Protein AF-A0A2N0ZNV9-F1 (afdb_monomer_lite)

Structure (mmCIF, N/CA/C/O backbone):
data_AF-A0A2N0ZNV9-F1
#
_entry.id   AF-A0A2N0ZNV9-F1
#
loop_
_atom_site.group_PDB
_atom_site.id
_atom_site.type_symbol
_atom_site.label_atom_id
_atom_site.label_alt_id
_atom_site.label_comp_id
_atom_site.label_asym_id
_atom_site.label_entity_id
_atom_site.label_seq_id
_atom_site.pdbx_PDB_ins_code
_atom_site.Cartn_x
_atom_site.Cartn_y
_atom_site.Cartn_z
_atom_site.occupancy
_atom_site.B_iso_or_equiv
_atom_site.auth_seq_id
_atom_site.auth_comp_id
_atom_site.auth_asym_id
_atom_site.auth_atom_id
_atom_site.pdbx_PDB_model_num
ATOM 1 N N . MET A 1 1 ? 28.617 -4.767 -8.416 1.00 32.66 1 MET A N 1
ATOM 2 C CA . MET A 1 1 ? 28.244 -3.365 -8.140 1.00 32.66 1 MET A CA 1
ATOM 3 C C . MET A 1 1 ? 26.839 -3.412 -7.577 1.00 32.66 1 MET A C 1
ATOM 5 O O . MET A 1 1 ? 25.968 -3.934 -8.253 1.00 32.66 1 MET A O 1
ATOM 9 N N . THR A 1 2 ? 26.655 -3.013 -6.324 1.00 38.44 2 THR A N 1
ATOM 10 C CA . THR A 1 2 ? 25.389 -3.105 -5.584 1.00 38.44 2 THR A CA 1
ATOM 11 C C . THR A 1 2 ? 24.508 -1.903 -5.924 1.00 38.44 2 THR A C 1
ATOM 13 O O . THR A 1 2 ? 24.663 -0.844 -5.327 1.00 38.44 2 THR A O 1
ATOM 16 N N . ASN A 1 3 ? 23.631 -2.055 -6.917 1.00 48.38 3 ASN A N 1
ATOM 17 C CA . ASN A 1 3 ? 22.552 -1.112 -7.214 1.00 48.38 3 ASN A CA 1
ATOM 18 C C . ASN A 1 3 ? 21.235 -1.740 -6.742 1.00 48.38 3 ASN A C 1
ATOM 20 O O . ASN A 1 3 ? 20.531 -2.347 -7.541 1.00 48.38 3 ASN A O 1
ATOM 24 N N . SER A 1 4 ? 20.919 -1.644 -5.453 1.00 50.56 4 SER A N 1
ATOM 25 C CA . SER A 1 4 ? 19.541 -1.814 -4.979 1.00 50.56 4 SER A CA 1
ATOM 26 C C . SER A 1 4 ? 19.425 -1.353 -3.533 1.00 50.56 4 SER A C 1
ATOM 28 O O . SER A 1 4 ? 20.217 -1.780 -2.698 1.00 50.56 4 SER A O 1
ATOM 30 N N . ALA A 1 5 ? 18.425 -0.501 -3.294 1.00 56.47 5 ALA A N 1
ATOM 31 C CA . ALA A 1 5 ? 18.210 0.395 -2.153 1.00 56.47 5 ALA A CA 1
ATOM 32 C C . ALA A 1 5 ? 19.141 1.625 -2.138 1.00 56.47 5 ALA A C 1
ATOM 34 O O . ALA A 1 5 ? 20.303 1.565 -1.741 1.00 56.47 5 ALA A O 1
ATOM 35 N N . HIS A 1 6 ? 18.598 2.748 -2.616 1.00 67.81 6 HIS A N 1
ATOM 36 C CA . HIS A 1 6 ? 19.090 4.080 -2.268 1.00 67.81 6 HIS A CA 1
ATOM 37 C C . HIS A 1 6 ? 18.652 4.412 -0.832 1.00 67.81 6 HIS A C 1
ATOM 39 O O . HIS A 1 6 ? 17.727 3.774 -0.328 1.00 67.81 6 HIS A O 1
ATOM 45 N N . ASP A 1 7 ? 19.314 5.387 -0.200 1.00 73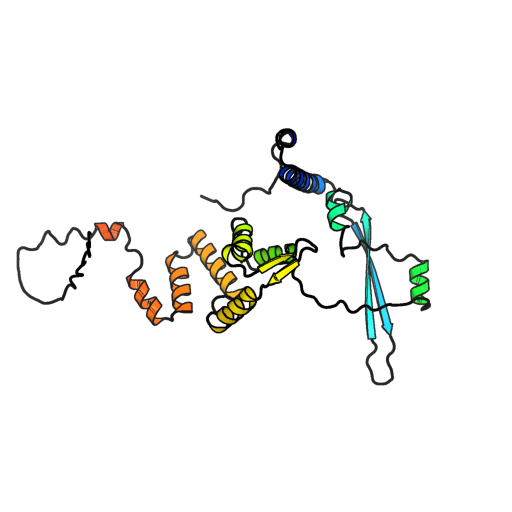.94 7 ASP A N 1
ATOM 46 C CA . ASP A 1 7 ? 18.852 5.987 1.059 1.00 73.94 7 ASP A CA 1
ATOM 47 C C . ASP A 1 7 ? 17.370 6.398 0.958 1.00 73.94 7 ASP A C 1
ATOM 49 O O . ASP A 1 7 ? 16.850 6.620 -0.144 1.00 73.94 7 ASP A O 1
ATOM 53 N N . ASP A 1 8 ? 16.700 6.518 2.105 1.00 81.75 8 ASP A N 1
ATOM 54 C CA . ASP A 1 8 ? 15.301 6.940 2.172 1.00 81.75 8 ASP A CA 1
ATOM 55 C C . ASP A 1 8 ? 15.061 8.254 1.407 1.00 81.75 8 ASP A C 1
ATOM 57 O O . ASP A 1 8 ? 15.913 9.154 1.357 1.00 81.75 8 ASP A O 1
ATOM 61 N N . ILE A 1 9 ? 13.870 8.380 0.808 1.00 85.94 9 ILE A N 1
ATOM 62 C CA . ILE A 1 9 ? 13.484 9.589 0.073 1.00 85.94 9 ILE A CA 1
ATOM 63 C C . ILE A 1 9 ? 13.434 10.759 1.057 1.00 85.94 9 ILE A C 1
ATOM 65 O O . ILE A 1 9 ? 12.574 10.821 1.932 1.00 85.94 9 ILE A O 1
ATOM 69 N N . SER A 1 10 ? 14.358 11.697 0.879 1.00 88.00 10 SER A N 1
ATOM 70 C CA . SER A 1 10 ? 14.636 12.774 1.823 1.00 88.00 10 SER A CA 1
ATOM 71 C C . SER A 1 10 ? 14.926 14.088 1.098 1.00 88.00 10 SER A C 1
ATOM 73 O O . SER A 1 10 ? 15.417 14.111 -0.035 1.00 88.00 10 SER A O 1
ATOM 75 N N . ILE A 1 11 ? 14.624 15.213 1.746 1.00 88.56 11 ILE A N 1
ATOM 76 C CA . ILE A 1 11 ? 15.033 16.535 1.273 1.00 88.56 11 ILE A CA 1
ATOM 77 C C . ILE A 1 11 ? 16.509 16.740 1.601 1.00 88.56 11 ILE A C 1
ATOM 79 O O . ILE A 1 11 ? 16.911 16.724 2.761 1.00 88.56 11 ILE A O 1
ATOM 83 N N . ILE A 1 12 ? 17.304 16.964 0.555 1.00 85.94 12 ILE A N 1
ATOM 84 C CA . ILE A 1 12 ? 18.747 17.235 0.654 1.00 85.94 12 ILE A CA 1
ATOM 85 C C . ILE A 1 12 ? 19.023 18.750 0.695 1.00 85.94 12 ILE A C 1
ATOM 87 O O . ILE A 1 12 ? 20.030 19.185 1.250 1.00 85.94 12 ILE A O 1
ATOM 91 N N . ASP A 1 13 ? 18.129 19.555 0.115 1.00 87.00 13 ASP A N 1
ATOM 92 C CA . ASP A 1 13 ? 18.225 21.015 0.053 1.00 87.00 13 ASP A CA 1
ATOM 93 C C . ASP A 1 13 ? 16.880 21.649 0.431 1.00 87.00 13 ASP A C 1
ATOM 95 O O . ASP A 1 13 ? 15.906 21.589 -0.324 1.00 87.00 13 ASP A O 1
ATOM 99 N N . GLU A 1 14 ? 16.821 22.255 1.616 1.00 81.62 14 GLU A N 1
ATOM 100 C CA . GLU A 1 14 ? 15.617 22.926 2.112 1.00 81.62 14 GLU A CA 1
ATOM 101 C C . GLU A 1 14 ? 15.259 24.187 1.313 1.00 81.62 14 GLU A C 1
ATOM 103 O O . GLU A 1 14 ? 14.076 24.533 1.213 1.00 81.62 14 GLU A O 1
ATOM 108 N N . ASP A 1 15 ? 16.247 24.848 0.702 1.00 87.31 15 ASP A N 1
ATOM 109 C CA . ASP A 1 15 ? 16.045 26.072 -0.076 1.00 87.31 15 ASP A CA 1
ATOM 110 C C . ASP A 1 15 ? 15.457 25.772 -1.468 1.00 87.31 15 ASP A C 1
ATOM 112 O O . ASP A 1 15 ? 14.908 26.662 -2.131 1.00 87.31 15 ASP A O 1
ATOM 116 N N . ALA A 1 16 ? 15.465 24.501 -1.890 1.00 86.50 16 ALA A N 1
ATOM 117 C CA . ALA A 1 16 ? 14.926 24.057 -3.173 1.00 86.50 16 ALA A CA 1
ATOM 118 C C . ALA A 1 16 ? 13.445 24.428 -3.366 1.00 86.50 16 ALA A C 1
ATOM 120 O O . ALA A 1 16 ? 13.019 24.693 -4.493 1.00 86.50 16 ALA A O 1
ATOM 121 N N . LEU A 1 17 ? 12.656 24.542 -2.287 1.00 86.50 17 LEU A N 1
ATOM 122 C CA . LEU A 1 17 ? 11.242 24.931 -2.358 1.00 86.50 17 LEU A CA 1
ATOM 123 C C . LEU A 1 17 ? 11.026 26.305 -3.020 1.00 86.50 17 LEU A C 1
ATOM 125 O O . LEU A 1 17 ? 9.975 26.544 -3.624 1.00 86.50 17 LEU A O 1
ATOM 129 N N . ALA A 1 18 ? 12.002 27.215 -2.938 1.00 85.44 18 ALA A N 1
ATOM 130 C CA . ALA A 1 18 ? 11.939 28.519 -3.602 1.00 85.44 18 ALA A CA 1
ATOM 131 C C . ALA A 1 18 ? 11.987 28.408 -5.138 1.00 85.44 18 ALA A C 1
ATOM 133 O O . ALA A 1 18 ? 11.514 29.301 -5.844 1.00 85.44 18 ALA A O 1
ATOM 134 N N . HIS A 1 19 ? 12.526 27.302 -5.653 1.00 89.12 19 HIS A N 1
ATOM 135 C CA . HIS A 1 19 ? 12.737 27.044 -7.075 1.00 89.12 19 HIS A CA 1
ATOM 136 C C . HIS A 1 19 ? 11.685 26.107 -7.690 1.00 89.12 19 HIS A C 1
ATOM 138 O O . HIS A 1 19 ? 11.619 25.974 -8.911 1.00 89.12 19 HIS A O 1
ATOM 144 N N . ILE A 1 20 ? 10.824 25.492 -6.871 1.00 89.00 20 ILE A N 1
ATOM 145 C CA . ILE A 1 20 ? 9.723 24.641 -7.339 1.00 89.00 20 ILE A CA 1
ATOM 146 C C . ILE A 1 20 ? 8.496 25.511 -7.622 1.00 89.00 20 ILE A C 1
ATOM 148 O O . ILE A 1 20 ? 7.883 26.075 -6.711 1.00 89.00 20 ILE A O 1
ATOM 152 N N . HIS A 1 21 ? 8.116 25.614 -8.895 1.00 90.00 21 HIS A N 1
ATOM 153 C CA . HIS A 1 21 ? 7.018 26.482 -9.336 1.00 90.00 21 HIS A CA 1
ATOM 154 C C . HIS A 1 21 ? 5.679 25.761 -9.531 1.00 90.00 21 HIS A C 1
ATOM 156 O O . HIS A 1 21 ? 4.654 26.435 -9.590 1.00 90.00 21 HIS A O 1
ATOM 162 N N . LYS A 1 22 ? 5.658 24.426 -9.645 1.00 95.06 22 LYS A N 1
ATOM 163 C CA . LYS A 1 22 ? 4.406 23.674 -9.810 1.00 95.06 22 LYS A CA 1
ATOM 164 C C . LYS A 1 22 ? 3.793 23.336 -8.458 1.00 95.06 22 LYS A C 1
ATOM 166 O O . LYS A 1 22 ? 4.469 22.779 -7.600 1.00 95.06 22 LYS A O 1
ATOM 171 N N . ASP A 1 23 ? 2.503 23.606 -8.295 1.00 92.25 23 ASP A N 1
ATOM 172 C CA . ASP A 1 23 ? 1.805 23.412 -7.018 1.00 92.25 23 ASP A CA 1
ATOM 173 C C . ASP A 1 23 ? 1.852 21.966 -6.515 1.00 92.25 23 ASP A C 1
ATOM 175 O O . ASP A 1 23 ? 2.060 21.746 -5.325 1.00 92.25 23 ASP A O 1
ATOM 179 N N . ASP A 1 24 ? 1.709 20.974 -7.396 1.00 90.12 24 ASP A N 1
ATOM 180 C CA . ASP A 1 24 ? 1.727 19.565 -6.982 1.00 90.12 24 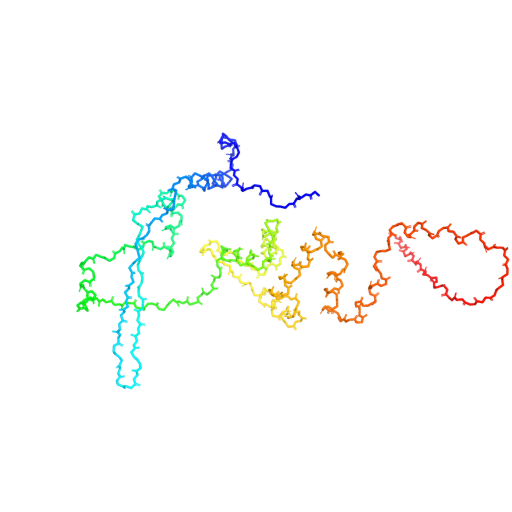ASP A CA 1
ATOM 181 C C . ASP A 1 24 ? 3.128 19.096 -6.570 1.00 90.12 24 ASP A C 1
ATOM 183 O O . ASP A 1 24 ? 3.268 18.376 -5.584 1.00 90.12 24 ASP A O 1
ATOM 187 N N . GLU A 1 25 ? 4.175 19.583 -7.242 1.00 91.94 25 GLU A N 1
ATOM 188 C CA . GLU A 1 25 ? 5.565 19.335 -6.834 1.00 91.94 25 GLU A CA 1
ATOM 189 C C . GLU A 1 25 ? 5.859 19.993 -5.475 1.00 91.94 25 GLU A C 1
ATOM 191 O O . GLU A 1 25 ? 6.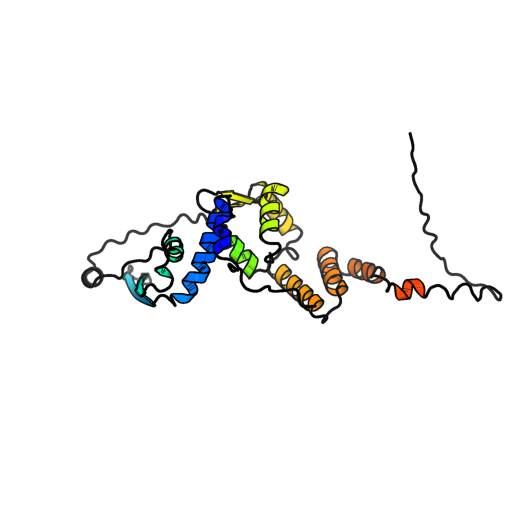528 19.400 -4.633 1.00 91.94 25 GLU A O 1
ATOM 196 N N . ARG A 1 26 ? 5.307 21.190 -5.217 1.00 91.62 26 ARG A N 1
ATOM 197 C CA . ARG A 1 26 ? 5.421 21.864 -3.912 1.00 91.62 26 ARG A CA 1
ATOM 198 C C . ARG A 1 26 ? 4.707 21.083 -2.811 1.00 91.62 26 ARG A C 1
ATOM 200 O O . ARG A 1 26 ? 5.273 20.933 -1.736 1.00 91.62 26 ARG A O 1
ATOM 207 N N . LYS A 1 27 ? 3.497 20.569 -3.067 1.00 90.12 27 LYS A N 1
ATOM 208 C CA . LYS A 1 27 ? 2.761 19.727 -2.105 1.00 90.12 27 LYS A CA 1
ATOM 209 C C . LYS A 1 27 ? 3.527 18.449 -1.781 1.00 90.12 27 LYS A C 1
ATOM 211 O O . LYS A 1 27 ? 3.625 18.098 -0.612 1.00 90.12 27 LYS A O 1
ATOM 216 N N . LEU A 1 28 ? 4.085 17.783 -2.795 1.00 90.81 28 LEU A N 1
ATOM 217 C CA . LEU A 1 28 ? 4.894 16.581 -2.599 1.00 90.81 28 LEU A CA 1
ATOM 218 C C . LEU A 1 28 ? 6.155 16.885 -1.782 1.00 90.81 28 LEU A C 1
ATOM 220 O O . LEU A 1 28 ? 6.458 16.160 -0.841 1.00 90.81 28 LEU A O 1
ATOM 224 N N . PHE A 1 29 ? 6.848 17.984 -2.090 1.00 92.19 29 PHE A N 1
ATOM 225 C CA . PHE A 1 29 ? 7.995 18.440 -1.304 1.00 92.19 29 PHE A CA 1
ATOM 226 C C . PHE A 1 29 ? 7.608 18.693 0.157 1.00 92.19 29 PHE A C 1
ATOM 228 O O . PHE A 1 29 ? 8.280 18.213 1.063 1.00 92.19 29 PHE A O 1
ATOM 235 N N . THR A 1 30 ? 6.511 19.416 0.403 1.00 89.56 30 THR A N 1
ATOM 236 C CA . THR A 1 30 ? 6.019 19.671 1.763 1.00 89.56 30 THR A CA 1
ATOM 237 C C . THR A 1 30 ? 5.669 18.376 2.492 1.00 89.56 30 THR A C 1
ATOM 239 O O . THR A 1 30 ? 6.050 18.236 3.646 1.00 89.56 30 THR A O 1
ATOM 242 N N . LEU A 1 31 ? 5.028 17.413 1.825 1.00 89.56 31 LEU A N 1
ATOM 243 C CA . LEU A 1 31 ? 4.715 16.112 2.417 1.00 89.56 31 LEU A CA 1
ATOM 244 C C . LEU A 1 31 ? 5.982 15.360 2.845 1.00 89.56 31 LEU A C 1
ATOM 246 O O . LEU A 1 31 ? 6.046 14.882 3.972 1.00 89.56 31 LEU A O 1
ATOM 250 N N . ILE A 1 32 ? 7.000 15.290 1.978 1.00 90.81 32 ILE A N 1
ATOM 251 C CA . ILE A 1 32 ? 8.281 14.643 2.308 1.00 90.81 32 ILE A CA 1
ATOM 252 C C . ILE A 1 32 ? 8.938 15.358 3.494 1.00 90.81 32 ILE A C 1
ATOM 254 O O . ILE A 1 32 ? 9.380 14.696 4.429 1.00 90.81 32 ILE A O 1
ATOM 258 N N . LYS A 1 33 ? 8.935 16.699 3.503 1.00 89.75 33 LYS A N 1
ATOM 259 C CA . LYS A 1 33 ? 9.468 17.481 4.626 1.00 89.75 33 LYS A CA 1
ATOM 260 C C . LYS A 1 33 ? 8.771 17.140 5.936 1.00 89.75 33 LYS A C 1
ATOM 262 O O . LYS A 1 33 ? 9.426 16.868 6.929 1.00 89.75 33 LYS A O 1
ATOM 267 N N . GLU A 1 34 ? 7.443 17.130 5.928 1.00 88.62 34 GLU A N 1
ATOM 268 C CA . GLU A 1 34 ? 6.647 16.830 7.115 1.00 88.62 34 GLU A CA 1
ATOM 269 C C . GLU A 1 34 ? 6.860 15.396 7.608 1.00 88.62 34 GLU A C 1
ATOM 271 O O . GLU A 1 34 ? 6.852 15.174 8.816 1.00 88.62 34 GLU A O 1
ATOM 276 N N . MET A 1 35 ? 7.081 14.433 6.704 1.00 88.56 35 MET A N 1
ATOM 277 C CA . MET A 1 35 ? 7.464 13.067 7.071 1.00 88.56 35 MET A CA 1
ATOM 278 C C . MET A 1 35 ? 8.803 13.041 7.805 1.00 88.56 35 MET A C 1
ATOM 280 O O . MET A 1 35 ? 8.855 12.500 8.907 1.00 88.56 35 MET A O 1
ATOM 284 N N . GLN A 1 36 ? 9.835 13.685 7.258 1.00 89.06 36 GLN A N 1
ATOM 285 C CA . GLN A 1 36 ? 11.158 13.754 7.887 1.00 89.06 36 GLN A CA 1
ATOM 286 C C . GLN A 1 36 ? 11.116 14.477 9.235 1.00 89.06 36 GLN A C 1
ATOM 288 O O . GLN A 1 36 ? 11.568 13.938 10.240 1.00 89.06 36 GLN A O 1
ATOM 293 N N . ASP A 1 37 ? 10.503 15.662 9.280 1.00 88.44 37 ASP A N 1
ATOM 294 C CA . ASP A 1 37 ? 10.382 16.451 10.506 1.00 88.44 37 ASP A CA 1
ATOM 295 C C . ASP A 1 37 ? 9.633 15.662 11.593 1.00 88.44 37 ASP A C 1
ATOM 297 O O . ASP A 1 37 ? 9.920 15.811 12.777 1.00 88.44 37 ASP A O 1
ATOM 301 N N . SER A 1 38 ? 8.670 14.808 11.216 1.00 86.94 38 SER A N 1
ATOM 302 C CA . SER A 1 38 ? 7.872 14.026 12.166 1.00 86.94 38 SER A CA 1
ATOM 303 C C . SER A 1 38 ? 8.649 12.926 12.895 1.00 86.94 38 SER A C 1
ATOM 305 O O . SER A 1 38 ? 8.238 12.539 13.993 1.00 86.94 38 SER A O 1
ATOM 307 N N . GLU A 1 39 ? 9.775 12.463 12.344 1.00 85.38 39 GLU A N 1
ATOM 308 C CA . GLU A 1 39 ? 10.628 11.447 12.976 1.00 85.38 39 GLU A CA 1
ATOM 309 C C . GLU A 1 39 ? 11.191 11.937 14.319 1.00 85.38 39 GLU A C 1
ATOM 311 O O . GLU A 1 39 ? 11.321 11.159 15.269 1.00 85.38 39 GLU A O 1
ATOM 316 N N . ASP A 1 40 ? 11.401 13.250 14.450 1.00 86.38 40 ASP A N 1
ATOM 317 C CA . ASP A 1 40 ? 11.904 13.887 15.668 1.00 86.38 40 ASP A CA 1
ATOM 318 C C . ASP A 1 40 ? 10.854 13.986 16.793 1.00 86.38 40 ASP A C 1
ATOM 320 O O . ASP A 1 40 ? 11.200 14.208 17.957 1.00 86.38 40 ASP A O 1
ATOM 324 N N . PHE A 1 41 ? 9.559 13.812 16.492 1.00 84.06 41 PHE A N 1
ATOM 325 C CA . PHE A 1 41 ? 8.467 14.005 17.462 1.00 84.06 41 PHE A CA 1
ATOM 326 C C . PHE A 1 41 ? 8.164 12.761 18.308 1.00 84.06 41 PHE A C 1
ATOM 328 O O . PHE A 1 41 ? 7.333 12.824 19.219 1.00 84.06 41 PHE A O 1
ATOM 335 N N . GLY A 1 42 ? 8.848 11.642 18.053 1.00 83.06 42 GLY A N 1
ATOM 336 C CA . GLY A 1 42 ? 8.676 10.395 18.792 1.00 83.06 42 GLY A CA 1
ATOM 337 C C . GLY A 1 42 ? 7.302 9.737 18.599 1.00 83.06 42 GLY A C 1
ATOM 338 O O . GLY A 1 42 ? 6.385 10.259 17.958 1.00 83.06 42 GLY A O 1
ATOM 339 N N . ALA A 1 43 ? 7.151 8.534 19.152 1.00 85.94 43 ALA A N 1
ATOM 340 C CA . ALA A 1 43 ? 5.919 7.763 19.021 1.00 85.94 43 ALA A CA 1
ATOM 341 C C . ALA A 1 43 ? 4.752 8.391 19.802 1.00 85.94 43 ALA A C 1
ATOM 343 O O . ALA A 1 43 ? 4.919 8.887 20.916 1.00 85.94 43 ALA A O 1
ATOM 344 N N . ALA A 1 44 ? 3.547 8.297 19.239 1.00 84.50 44 ALA A N 1
ATOM 345 C CA . ALA A 1 44 ? 2.322 8.593 19.968 1.00 84.50 44 ALA A CA 1
ATOM 346 C C . ALA A 1 44 ? 2.070 7.552 21.069 1.00 84.50 44 ALA A C 1
ATOM 348 O O . ALA A 1 44 ? 2.243 6.349 20.856 1.00 84.50 44 ALA A O 1
ATOM 349 N N . GLN A 1 45 ? 1.603 8.004 22.230 1.00 84.31 45 GLN A N 1
ATOM 350 C CA . GLN A 1 45 ? 1.188 7.132 23.324 1.00 84.31 45 GLN A CA 1
ATOM 351 C C . GLN A 1 45 ? -0.329 7.068 23.391 1.00 84.31 45 GLN A C 1
ATOM 353 O O . GLN A 1 45 ? -0.998 8.101 23.426 1.00 84.31 45 GLN A O 1
ATOM 358 N N . PHE A 1 46 ? -0.872 5.856 23.466 1.00 81.75 46 PHE A N 1
ATOM 359 C CA . PHE A 1 46 ? -2.311 5.632 23.459 1.00 81.75 46 PHE A CA 1
ATOM 360 C C . PHE A 1 46 ? -2.805 4.968 24.739 1.00 81.75 46 PHE A C 1
ATOM 362 O O . PHE A 1 46 ? -2.190 4.039 25.261 1.00 81.75 46 PHE A O 1
ATOM 369 N N . MET A 1 47 ? -3.982 5.395 25.182 1.00 81.19 47 MET A N 1
ATOM 370 C CA . MET A 1 47 ? -4.835 4.639 26.083 1.00 81.19 47 MET A CA 1
ATOM 371 C C . MET A 1 47 ? -5.853 3.863 25.253 1.00 81.19 47 MET A C 1
ATOM 373 O O . MET A 1 47 ? -6.565 4.436 24.430 1.00 81.19 47 MET A O 1
ATOM 377 N N . ARG A 1 48 ? -5.929 2.553 25.488 1.00 84.88 48 ARG A N 1
ATOM 378 C CA . ARG A 1 48 ? -6.900 1.663 24.850 1.00 84.88 48 ARG A CA 1
ATOM 379 C C . ARG A 1 48 ? -7.895 1.183 25.893 1.00 84.88 48 ARG A C 1
ATOM 381 O O . ARG A 1 48 ? -7.494 0.523 26.851 1.00 84.88 48 ARG A O 1
ATOM 388 N N . GLN A 1 49 ? -9.173 1.470 25.683 1.00 82.25 49 GLN A N 1
ATOM 389 C CA . GLN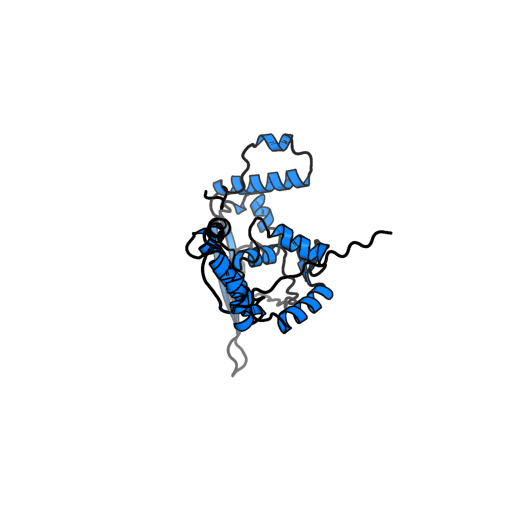 A 1 49 ? -10.260 0.910 26.481 1.00 82.25 49 GLN A CA 1
ATOM 390 C C . GLN A 1 49 ? -10.966 -0.163 25.653 1.00 82.25 49 GLN A C 1
ATOM 392 O O . GLN A 1 49 ? -11.280 0.036 24.479 1.00 82.25 49 GLN A O 1
ATOM 397 N N . LYS A 1 50 ? -11.168 -1.331 26.262 1.00 85.94 50 LYS A N 1
ATOM 398 C CA . LYS A 1 50 ? -11.905 -2.450 25.675 1.00 85.94 50 LYS A CA 1
ATOM 399 C C . LYS A 1 50 ? -13.129 -2.705 26.533 1.00 85.94 50 LYS A C 1
ATOM 401 O O . LYS A 1 50 ? -12.994 -2.824 27.748 1.00 85.94 50 LYS A O 1
ATOM 406 N N . ILE A 1 51 ? -14.285 -2.804 25.898 1.00 85.38 51 ILE A N 1
ATOM 407 C CA . ILE A 1 51 ? -15.549 -3.129 26.547 1.00 85.38 51 ILE A CA 1
ATOM 408 C C . ILE A 1 51 ? -16.106 -4.356 25.854 1.00 85.38 51 ILE A C 1
ATOM 410 O O . ILE A 1 51 ? -16.176 -4.391 24.632 1.00 85.38 51 ILE A O 1
ATOM 414 N N . GLN A 1 52 ? -16.505 -5.346 26.637 1.00 88.25 52 GLN A N 1
ATOM 415 C CA . GLN A 1 52 ? -17.228 -6.504 26.142 1.00 88.25 52 GLN A CA 1
ATOM 416 C C . GLN A 1 52 ? -18.644 -6.442 26.698 1.00 88.25 52 GLN A C 1
ATOM 418 O O . GLN A 1 52 ? -18.835 -6.342 27.909 1.00 88.25 52 GLN A O 1
ATOM 423 N N . LEU A 1 53 ? -19.624 -6.470 25.804 1.00 87.25 53 LEU A N 1
ATOM 424 C CA . LEU A 1 53 ? -21.036 -6.531 26.147 1.00 87.25 53 LEU A CA 1
ATOM 425 C C . LEU A 1 53 ? -21.524 -7.955 25.916 1.00 87.25 53 LEU A C 1
ATOM 427 O O . LEU A 1 53 ? -21.302 -8.520 24.847 1.00 87.25 53 LEU A O 1
ATOM 431 N N . GLU A 1 54 ? -22.204 -8.516 26.906 1.00 88.81 54 GLU A N 1
ATOM 432 C CA . GLU A 1 54 ? -22.870 -9.809 26.805 1.00 88.81 54 GLU A CA 1
ATOM 433 C C . GLU A 1 54 ? -24.377 -9.577 26.696 1.00 88.81 54 GLU A C 1
ATOM 435 O O . GLU A 1 54 ? -24.986 -8.930 27.548 1.00 88.81 54 GLU A O 1
ATOM 440 N N . LEU A 1 55 ? -24.976 -10.088 25.626 1.00 83.88 55 LEU A N 1
ATOM 441 C CA . LEU A 1 55 ? -26.416 -10.113 25.444 1.00 83.88 55 LEU A CA 1
ATOM 442 C C . LEU A 1 55 ? -26.902 -11.534 25.691 1.00 83.88 55 LEU A C 1
ATOM 444 O O . LEU A 1 55 ? -26.612 -12.452 24.915 1.00 83.88 55 LEU A O 1
ATOM 448 N N . GLU A 1 56 ? -27.670 -11.692 26.764 1.00 87.50 56 GLU A N 1
ATOM 449 C CA . GLU A 1 56 ? -28.370 -12.936 27.050 1.00 87.50 56 GLU A CA 1
ATOM 450 C C . GLU A 1 56 ? -29.374 -13.230 25.935 1.00 87.50 56 GLU A C 1
ATOM 452 O O . GLU A 1 56 ? -30.284 -12.445 25.644 1.00 87.50 56 GLU A O 1
ATOM 457 N N . MET A 1 57 ? -29.190 -14.376 25.289 1.00 86.81 57 MET A N 1
ATOM 458 C CA . MET A 1 57 ? -30.066 -14.824 24.217 1.00 86.81 57 MET A CA 1
ATOM 459 C C . MET A 1 57 ? -31.168 -15.727 24.778 1.00 86.81 57 MET A C 1
ATOM 461 O O . MET A 1 57 ? -31.097 -16.234 25.895 1.00 86.81 57 MET A O 1
ATOM 465 N N . ALA A 1 58 ? -32.231 -15.924 23.994 1.00 88.38 58 ALA A N 1
ATOM 466 C CA . ALA A 1 58 ? -33.313 -16.826 24.378 1.00 88.38 58 ALA A CA 1
ATOM 467 C C . ALA A 1 58 ? -32.792 -18.245 24.689 1.00 88.38 58 ALA A C 1
ATOM 469 O O . ALA A 1 58 ? -31.847 -18.719 24.058 1.00 88.38 58 ALA A O 1
ATOM 470 N N . GLU A 1 59 ? -33.462 -18.926 25.622 1.00 82.81 59 GLU A N 1
ATOM 471 C CA . GLU A 1 59 ? -33.086 -20.250 26.127 1.00 82.81 59 GLU A CA 1
ATOM 472 C C . GLU A 1 59 ? -32.792 -21.249 24.986 1.00 82.81 59 GLU A C 1
ATOM 474 O O . GLU A 1 59 ? -33.595 -21.426 24.065 1.00 82.81 59 GLU A O 1
ATOM 479 N N . GLY A 1 60 ? -31.617 -21.887 25.034 1.00 81.44 60 GLY A N 1
ATOM 480 C CA . GLY A 1 60 ? -31.138 -22.813 23.999 1.00 81.44 60 GLY A CA 1
ATOM 481 C C . GLY A 1 60 ? -30.315 -22.177 22.870 1.00 81.44 60 GLY A C 1
ATOM 482 O O . GLY A 1 60 ? -29.971 -22.879 21.919 1.00 81.44 60 GLY A O 1
ATOM 483 N N . LYS A 1 61 ? -29.990 -20.882 22.956 1.00 84.00 61 LYS A N 1
ATOM 484 C CA . LYS A 1 61 ? -29.012 -20.206 22.090 1.00 84.00 61 LYS A CA 1
ATOM 485 C C . LYS A 1 61 ? -27.816 -19.729 22.906 1.00 84.00 61 LYS A C 1
ATOM 487 O O . LYS A 1 61 ? -27.973 -19.386 24.074 1.00 84.00 61 LYS A O 1
ATOM 492 N N . ASP A 1 62 ? -26.651 -19.681 22.270 1.00 88.06 62 ASP A N 1
ATOM 493 C CA . ASP A 1 62 ? -25.457 -19.087 22.869 1.00 88.06 62 ASP A CA 1
ATOM 494 C C . ASP A 1 62 ? -25.649 -17.575 23.044 1.00 88.06 62 ASP A C 1
ATOM 496 O O . ASP A 1 62 ? -26.270 -16.921 22.198 1.00 88.06 62 ASP A O 1
ATOM 500 N N . ASN A 1 63 ? -25.115 -17.030 24.139 1.00 88.81 63 ASN A N 1
ATOM 501 C CA . ASN A 1 63 ? -25.098 -15.590 24.381 1.00 88.81 63 ASN A CA 1
ATOM 502 C C . ASN A 1 63 ? -24.299 -14.875 23.286 1.00 88.81 63 ASN A C 1
ATOM 504 O O . ASN A 1 63 ? -23.313 -15.399 22.762 1.00 88.81 63 ASN A O 1
ATOM 508 N N . LEU A 1 64 ? -24.737 -13.669 22.933 1.00 85.81 64 LEU A N 1
ATOM 509 C CA . LEU A 1 64 ? -24.053 -12.843 21.947 1.00 85.81 64 LEU A CA 1
ATOM 510 C C . LEU A 1 64 ? -23.059 -11.929 22.662 1.00 85.81 64 LEU A C 1
ATOM 512 O O . LEU A 1 64 ? -23.444 -11.167 23.544 1.00 85.81 64 LEU A O 1
ATOM 516 N N . PHE A 1 65 ? -21.798 -11.965 22.239 1.00 87.25 65 PHE A N 1
ATOM 517 C CA . PHE A 1 65 ? -20.754 -11.075 22.739 1.00 87.25 65 PHE A CA 1
ATOM 518 C C . PHE A 1 65 ? -20.456 -9.984 21.711 1.00 87.25 65 PHE A C 1
ATOM 520 O O . PHE A 1 65 ? -20.280 -10.272 20.526 1.00 87.25 65 PHE A O 1
ATOM 527 N N . ILE A 1 66 ? -20.407 -8.733 22.163 1.00 83.06 66 ILE A N 1
ATOM 528 C CA . ILE A 1 66 ? -20.048 -7.571 21.350 1.00 83.06 66 ILE A CA 1
ATOM 529 C C . ILE A 1 66 ? -18.816 -6.923 21.971 1.00 83.06 66 ILE A C 1
ATOM 531 O O . ILE A 1 66 ? -18.885 -6.374 23.070 1.00 83.06 66 ILE A O 1
ATOM 535 N N . ASP A 1 67 ? -17.701 -6.962 21.246 1.00 84.88 67 ASP A N 1
ATOM 536 C CA . ASP A 1 67 ? -16.458 -6.316 21.652 1.00 84.88 67 ASP A CA 1
ATOM 537 C C . ASP A 1 67 ? -16.376 -4.910 21.049 1.00 84.88 67 ASP A C 1
ATOM 539 O O . ASP A 1 67 ? -16.371 -4.719 19.833 1.00 84.88 67 ASP A O 1
ATOM 543 N N . LEU A 1 68 ? -16.293 -3.911 21.918 1.00 80.94 68 LEU A N 1
ATOM 544 C CA . LEU A 1 68 ? -16.106 -2.508 21.583 1.00 80.94 68 LEU A CA 1
ATOM 545 C C . LEU A 1 68 ? -14.703 -2.071 22.000 1.00 80.94 68 LEU A C 1
ATOM 547 O O . LEU A 1 68 ? -14.182 -2.461 23.050 1.00 80.94 68 LEU A O 1
ATOM 551 N N . GLN A 1 69 ? -14.089 -1.214 21.191 1.00 81.31 69 GLN A N 1
ATOM 552 C CA . GLN A 1 69 ? -12.776 -0.658 21.481 1.00 81.31 69 GLN A CA 1
ATOM 553 C C . GLN A 1 69 ? -12.744 0.831 21.175 1.00 81.31 69 GLN A C 1
ATOM 555 O O . GLN A 1 69 ? -13.115 1.252 20.084 1.00 81.31 69 GLN A O 1
ATOM 560 N N . THR A 1 70 ? -12.196 1.604 22.108 1.00 78.88 70 THR A N 1
ATOM 561 C CA . THR A 1 70 ? -11.845 3.009 21.896 1.00 78.88 70 THR A CA 1
ATOM 562 C C . THR A 1 70 ? -10.342 3.201 22.112 1.00 78.88 70 THR A C 1
ATOM 564 O O . THR A 1 70 ? -9.710 2.498 22.911 1.00 78.88 70 THR A O 1
ATOM 567 N N . ASN A 1 71 ? -9.741 4.119 21.351 1.00 76.06 71 ASN A N 1
ATOM 568 C CA . ASN A 1 71 ? -8.319 4.453 21.440 1.00 76.06 71 ASN A CA 1
ATOM 569 C C . ASN A 1 71 ? -8.161 5.973 21.521 1.00 76.06 71 ASN A C 1
ATOM 571 O O . ASN A 1 71 ? -8.529 6.664 20.577 1.00 76.06 71 ASN A O 1
ATOM 575 N N . MET A 1 72 ? -7.549 6.471 22.594 1.00 76.19 72 MET A N 1
ATOM 576 C CA . MET A 1 72 ? -7.242 7.891 22.780 1.00 76.19 72 MET A CA 1
ATOM 577 C C . MET A 1 72 ? -5.733 8.106 22.810 1.00 76.19 72 MET A C 1
ATOM 579 O O . MET A 1 72 ? -5.025 7.409 23.535 1.00 76.19 72 MET A O 1
ATOM 583 N N . ALA A 1 73 ? -5.238 9.107 22.084 1.00 72.88 73 ALA A N 1
ATOM 584 C CA . ALA A 1 73 ? -3.855 9.552 22.221 1.00 72.88 73 ALA A CA 1
ATOM 585 C C . ALA A 1 73 ? -3.682 10.357 23.526 1.00 72.88 73 ALA A C 1
ATOM 587 O O . ALA A 1 73 ? -4.287 11.417 23.689 1.00 72.88 73 ALA A O 1
ATOM 588 N N . LEU A 1 74 ? -2.864 9.853 24.453 1.00 79.44 74 LEU A N 1
ATOM 589 C CA . LEU A 1 74 ? -2.436 10.550 25.674 1.00 79.44 74 LEU A CA 1
ATOM 590 C C . LEU A 1 74 ? -1.336 11.567 25.361 1.00 79.44 74 LEU A C 1
ATOM 592 O O . LEU A 1 74 ? -1.405 12.721 25.776 1.00 79.44 74 LEU A O 1
ATOM 596 N N . GLU A 1 75 ? -0.354 11.134 24.575 1.00 84.38 75 GLU A N 1
ATOM 597 C CA . GLU A 1 75 ? 0.677 11.980 23.988 1.00 84.38 75 GLU A CA 1
ATOM 598 C C . GLU A 1 75 ? 0.625 11.787 22.481 1.00 84.38 75 GLU A C 1
ATOM 600 O O . GLU A 1 75 ? 0.623 10.659 21.988 1.00 84.38 75 GLU A O 1
ATOM 605 N N . LYS A 1 76 ? 0.552 12.886 21.732 1.00 80.50 76 LYS A N 1
ATOM 606 C CA . LYS A 1 76 ? 0.355 12.794 20.284 1.00 80.50 76 LYS A CA 1
ATOM 607 C C . LYS A 1 76 ? 1.623 12.384 19.535 1.00 80.50 76 LYS A C 1
ATOM 609 O O . LYS A 1 76 ? 1.492 11.786 18.478 1.00 80.50 76 LYS A O 1
ATOM 614 N N . GLY A 1 77 ? 2.820 12.670 20.054 1.00 86.94 77 GLY A N 1
ATOM 615 C CA . GLY A 1 77 ? 4.071 12.454 19.314 1.00 86.94 77 GLY A CA 1
ATOM 616 C C . GLY A 1 77 ? 3.974 13.013 17.889 1.00 86.94 77 GLY A C 1
ATOM 617 O O . GLY A 1 77 ? 3.424 14.103 17.685 1.00 86.94 77 GLY A O 1
ATOM 618 N N . TRP A 1 78 ? 4.387 12.221 16.898 1.00 86.44 78 TRP A N 1
ATOM 619 C CA . TRP A 1 78 ? 4.245 12.549 15.475 1.00 86.44 78 TRP A CA 1
ATOM 620 C C . TRP A 1 78 ? 2.794 12.795 15.006 1.00 86.44 78 TRP A C 1
ATOM 622 O O . TRP A 1 78 ? 2.591 13.532 14.048 1.00 86.44 78 TRP A O 1
ATOM 632 N N . LEU A 1 79 ? 1.752 12.292 15.690 1.00 82.00 79 LEU A N 1
ATOM 633 C CA . LEU A 1 79 ? 0.346 12.597 15.341 1.00 82.00 79 LEU A CA 1
ATOM 634 C C . LEU A 1 79 ? -0.034 14.060 15.601 1.00 82.00 79 LEU A C 1
ATOM 636 O O . LEU A 1 79 ? -1.116 14.500 15.211 1.00 82.00 79 LEU A O 1
ATOM 640 N N . GLY A 1 80 ? 0.808 14.803 16.323 1.00 78.75 80 GLY A N 1
ATOM 641 C CA . GLY A 1 80 ? 0.631 16.231 16.562 1.00 78.75 80 GLY A CA 1
ATOM 642 C C . GLY A 1 80 ? 1.079 17.115 15.396 1.00 78.75 80 GLY A C 1
ATOM 643 O O . GLY A 1 80 ? 0.810 18.315 15.432 1.00 78.75 80 GLY A O 1
ATOM 644 N N . THR A 1 81 ? 1.758 16.554 14.394 1.00 84.12 81 THR A N 1
ATOM 645 C CA . THR A 1 81 ? 2.262 17.289 13.226 1.00 84.12 81 THR A CA 1
ATOM 646 C C . THR A 1 81 ? 1.173 17.440 12.150 1.00 84.12 81 THR A C 1
ATOM 648 O O . THR A 1 81 ? 0.132 16.775 12.225 1.00 84.12 81 THR A O 1
ATOM 651 N N . PRO A 1 82 ? 1.375 18.295 11.127 1.00 80.25 82 PRO A N 1
ATOM 652 C CA . PRO A 1 82 ? 0.460 18.379 9.986 1.00 80.25 82 PRO A CA 1
ATOM 653 C C . PRO A 1 82 ? 0.260 17.032 9.271 1.00 80.25 82 PRO A C 1
ATOM 655 O O . PRO A 1 82 ? -0.868 16.715 8.895 1.00 80.25 82 PRO A O 1
ATOM 658 N N . LEU A 1 83 ? 1.301 16.190 9.209 1.00 79.25 83 LEU A N 1
ATOM 659 C CA . LEU A 1 83 ? 1.205 14.811 8.722 1.00 79.25 83 LEU A CA 1
ATOM 660 C C . LEU A 1 83 ? 0.184 14.004 9.533 1.00 79.25 83 LEU A C 1
ATOM 662 O O . LEU A 1 83 ? -0.681 13.337 8.969 1.00 79.25 83 LEU A O 1
ATOM 666 N N . GLY A 1 84 ? 0.223 14.112 10.864 1.00 73.50 84 GLY A N 1
ATOM 667 C CA . GLY A 1 84 ? -0.746 13.474 11.754 1.00 73.50 84 GLY A CA 1
ATOM 668 C C . GLY A 1 84 ? -2.199 13.883 11.484 1.00 73.50 84 GLY A C 1
ATOM 669 O O . GLY A 1 84 ? -3.111 13.078 11.677 1.00 73.50 84 GLY A O 1
ATOM 670 N N . ALA A 1 85 ? -2.442 15.098 10.982 1.00 69.25 85 ALA A N 1
ATOM 671 C CA . ALA A 1 85 ? -3.783 15.539 10.602 1.00 69.25 85 ALA A CA 1
ATOM 672 C C . ALA A 1 85 ? -4.353 14.750 9.410 1.00 69.25 85 ALA A C 1
ATOM 674 O O . ALA A 1 85 ? -5.560 14.523 9.380 1.00 69.25 85 ALA A O 1
ATOM 675 N N . LEU A 1 86 ? -3.503 14.272 8.491 1.00 65.50 86 LEU A N 1
ATOM 676 C CA . LEU A 1 86 ? -3.913 13.418 7.368 1.00 65.50 86 LEU A CA 1
ATOM 677 C C . LEU A 1 86 ? -4.390 12.040 7.845 1.00 65.50 86 LEU A C 1
ATOM 679 O O . LEU A 1 86 ? -5.344 11.487 7.305 1.00 65.50 86 LEU A O 1
ATOM 683 N N . PHE A 1 87 ? -3.780 11.510 8.908 1.00 64.81 87 PHE A N 1
ATOM 684 C CA . PHE A 1 87 ? -4.195 10.246 9.527 1.00 64.81 87 PHE A CA 1
ATOM 685 C C . PHE A 1 87 ? -5.445 10.384 10.400 1.00 64.81 87 PHE A C 1
ATOM 687 O O . PHE A 1 87 ? -6.152 9.403 10.613 1.00 64.81 87 PHE A O 1
ATOM 694 N N . ASN A 1 88 ? -5.738 11.600 10.864 1.00 58.62 88 ASN A N 1
ATOM 695 C CA . ASN A 1 88 ? -6.969 11.928 11.581 1.00 58.62 88 ASN A CA 1
ATOM 696 C C . ASN A 1 88 ? -8.126 12.312 10.637 1.00 58.62 88 ASN A C 1
ATOM 698 O O . ASN A 1 88 ? -9.244 12.521 11.106 1.00 58.62 88 ASN A O 1
ATOM 702 N N . SER A 1 89 ? -7.881 12.430 9.326 1.00 43.84 89 SER A N 1
ATOM 703 C CA . SER A 1 89 ? -8.905 12.718 8.319 1.00 43.84 89 SER A CA 1
ATOM 704 C C . SER A 1 89 ? -9.297 11.443 7.566 1.00 43.84 89 SER A C 1
ATOM 706 O O . SER A 1 89 ? -8.621 11.032 6.629 1.00 43.84 89 SER A O 1
ATOM 708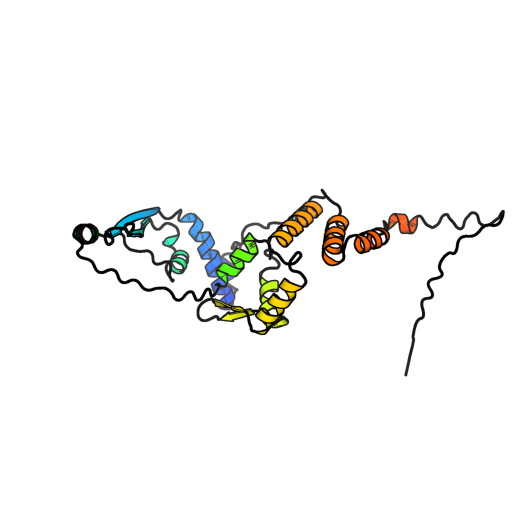 N N . GLY A 1 90 ? -10.389 10.799 7.984 1.00 49.59 90 GLY A N 1
ATOM 709 C CA . GLY A 1 90 ? -10.942 9.582 7.372 1.00 49.59 90 GLY A CA 1
ATOM 710 C C . GLY A 1 90 ? -11.683 8.711 8.395 1.00 49.59 90 GLY A C 1
ATOM 711 O O . GLY A 1 90 ? -11.892 9.141 9.523 1.00 49.59 90 GLY A O 1
ATOM 712 N N . ASN A 1 91 ? -12.018 7.463 8.033 1.00 42.66 91 ASN A N 1
ATOM 713 C CA . ASN A 1 91 ? -12.615 6.455 8.938 1.00 42.66 91 ASN A CA 1
ATOM 714 C C . ASN A 1 91 ? -11.709 6.060 10.130 1.00 42.66 91 ASN A C 1
ATOM 716 O O . ASN A 1 91 ? -12.119 5.277 10.983 1.00 42.66 91 ASN A O 1
ATOM 720 N N . ASN A 1 92 ? -10.485 6.590 10.201 1.00 47.44 92 ASN A N 1
ATOM 721 C CA . ASN A 1 92 ? -9.553 6.417 11.315 1.00 47.44 92 ASN A CA 1
ATOM 722 C C . ASN A 1 92 ? -9.789 7.492 12.383 1.00 47.44 92 ASN A C 1
ATOM 724 O O . ASN A 1 92 ? -8.873 8.207 12.790 1.00 47.44 92 ASN A O 1
ATOM 728 N N . GLU A 1 93 ? -11.040 7.634 12.815 1.00 52.09 93 GLU A N 1
ATOM 729 C CA . GLU A 1 93 ? -11.397 8.575 13.868 1.00 52.09 93 GLU A CA 1
ATOM 730 C C . GLU A 1 93 ? -10.658 8.191 15.157 1.00 52.09 93 GLU A C 1
ATOM 732 O O . GLU A 1 93 ? -10.915 7.148 15.767 1.00 52.09 93 GLU A O 1
ATOM 737 N N . GLN A 1 94 ? -9.735 9.051 15.601 1.00 53.62 94 GLN A N 1
ATOM 738 C CA . GLN A 1 94 ? -9.298 9.040 16.993 1.00 53.62 94 GLN A CA 1
ATOM 739 C C . GLN A 1 94 ? -10.541 9.233 17.858 1.00 53.62 94 GLN A C 1
ATOM 741 O O . GLN A 1 94 ? -11.106 10.323 17.933 1.00 53.62 94 GLN A O 1
ATOM 746 N N . SER A 1 95 ? -10.988 8.152 18.484 1.00 59.44 95 SER A N 1
ATOM 747 C CA . SER A 1 95 ? -12.144 8.190 19.365 1.00 59.44 95 SER A CA 1
ATOM 748 C C . SER A 1 95 ? -11.723 8.749 20.719 1.00 59.44 95 SER A C 1
ATOM 750 O O . SER A 1 95 ? -10.676 8.395 21.263 1.00 59.44 95 SER A O 1
ATOM 752 N N . SER A 1 96 ? -12.545 9.612 21.306 1.00 64.44 96 SER A N 1
ATOM 753 C CA . SER A 1 96 ? -12.380 9.958 22.715 1.00 64.44 96 SER A CA 1
ATOM 754 C C . SER A 1 96 ? -12.507 8.695 23.571 1.00 64.44 96 SER A C 1
ATOM 756 O O . SER A 1 96 ? -13.361 7.845 23.303 1.00 64.44 96 SER A O 1
ATOM 758 N N . CYS A 1 97 ? -11.678 8.571 24.614 1.00 66.56 97 CYS A N 1
ATOM 759 C CA . CYS A 1 97 ? -11.958 7.600 25.669 1.00 66.56 97 CYS A CA 1
ATOM 760 C C . CYS A 1 97 ? -13.349 7.872 26.244 1.00 66.56 97 CYS A C 1
ATOM 762 O O . CYS A 1 97 ? -13.800 9.018 26.301 1.00 66.56 97 CYS A O 1
ATOM 764 N N . LEU A 1 98 ? -13.994 6.807 26.695 1.00 76.12 98 LEU A N 1
ATOM 765 C CA . LEU A 1 98 ? -15.242 6.903 27.429 1.00 76.12 98 LEU A CA 1
ATOM 766 C C . LEU A 1 98 ? -14.955 7.579 28.769 1.00 76.12 98 LEU A C 1
ATOM 768 O O . LEU A 1 98 ? -13.992 7.225 29.462 1.00 76.12 98 LEU A O 1
ATOM 772 N N . SER A 1 99 ? -15.771 8.575 29.105 1.00 80.69 99 SER A N 1
ATOM 773 C CA . SER A 1 99 ? -15.747 9.221 30.414 1.00 80.69 99 SER A CA 1
ATOM 774 C C . SER A 1 99 ? -16.203 8.250 31.509 1.00 80.69 99 SER A C 1
ATOM 776 O O . SER A 1 99 ? -16.775 7.193 31.231 1.00 80.69 99 SER A O 1
ATOM 778 N N . GLU A 1 100 ? -15.976 8.595 32.780 1.00 82.25 100 GLU A N 1
ATOM 779 C CA . GLU A 1 100 ? -16.547 7.811 33.883 1.00 82.25 100 GLU A CA 1
ATOM 780 C C . GLU A 1 100 ? -18.079 7.782 33.827 1.00 82.25 100 GLU A C 1
ATOM 782 O O . GLU A 1 100 ? -18.687 6.781 34.203 1.00 82.25 100 GLU A O 1
ATOM 787 N N . GLU A 1 101 ? -18.709 8.868 33.373 1.00 86.38 101 GLU A N 1
ATOM 788 C CA . GLU A 1 101 ? -20.151 8.922 33.155 1.00 86.38 101 GLU A CA 1
ATOM 789 C C . GLU A 1 101 ? -20.597 7.950 32.056 1.00 86.38 101 GLU A C 1
ATOM 791 O O . GLU A 1 101 ? -21.580 7.236 32.255 1.00 86.38 101 GLU A O 1
ATOM 796 N N . ASP A 1 102 ? -19.857 7.864 30.947 1.00 84.94 102 ASP A N 1
ATOM 797 C CA . ASP A 1 102 ? -20.152 6.928 29.855 1.00 84.94 102 ASP A CA 1
ATOM 798 C C . ASP A 1 102 ? -20.005 5.472 30.312 1.00 84.94 102 ASP A C 1
ATOM 800 O O . ASP A 1 102 ? -20.862 4.638 30.023 1.00 84.94 102 ASP A O 1
ATOM 804 N N . ILE A 1 103 ? -18.947 5.162 31.071 1.00 83.56 103 ILE A N 1
ATOM 805 C CA . ILE A 1 103 ? -18.724 3.818 31.623 1.00 83.56 103 ILE A CA 1
ATOM 806 C C . ILE A 1 103 ? -19.880 3.435 32.553 1.00 83.56 103 ILE A C 1
ATOM 808 O O . ILE A 1 103 ? -20.444 2.354 32.406 1.00 83.56 103 ILE A O 1
ATOM 812 N N . LYS A 1 104 ? -20.297 4.337 33.450 1.00 85.88 104 LYS A N 1
ATOM 813 C CA . LYS A 1 104 ? -21.448 4.101 34.338 1.00 85.88 104 LYS A CA 1
ATOM 814 C C . LYS A 1 104 ? -22.752 3.929 33.562 1.00 85.88 104 LYS A C 1
ATOM 816 O O . LYS A 1 104 ? -23.573 3.101 33.941 1.00 85.88 104 LYS A O 1
ATOM 821 N N . ALA A 1 105 ? -22.965 4.693 32.491 1.00 86.25 105 ALA A N 1
ATOM 822 C CA . ALA A 1 105 ? -24.139 4.533 31.638 1.00 86.25 105 ALA A CA 1
ATOM 823 C C . ALA A 1 105 ? -24.153 3.152 30.961 1.00 86.25 105 ALA A C 1
ATOM 825 O O . ALA A 1 105 ? -25.193 2.499 30.926 1.00 86.25 105 ALA A O 1
ATOM 826 N N . ILE A 1 106 ? -22.998 2.664 30.497 1.00 85.69 106 ILE A N 1
ATOM 827 C CA . ILE A 1 106 ? -22.859 1.313 29.936 1.00 85.69 106 ILE A CA 1
ATOM 828 C C . ILE A 1 106 ? -23.131 0.242 31.002 1.00 85.69 106 ILE A C 1
ATOM 830 O O . ILE A 1 106 ? -23.920 -0.666 30.750 1.00 85.69 106 ILE A O 1
ATOM 834 N N . GLU A 1 107 ? -22.541 0.367 32.195 1.00 84.50 107 GLU A N 1
ATOM 835 C CA . GLU A 1 107 ? -22.753 -0.559 33.322 1.00 84.50 107 GLU A CA 1
ATOM 836 C C . GLU A 1 107 ? -24.226 -0.641 33.749 1.00 84.50 107 GLU A C 1
ATOM 838 O O . GLU A 1 107 ? -24.712 -1.716 34.100 1.00 84.50 107 GLU A O 1
ATOM 843 N N . ASN A 1 108 ? -24.949 0.480 33.691 1.00 87.56 108 ASN A N 1
ATOM 844 C CA . ASN A 1 108 ? -26.367 0.553 34.050 1.00 87.56 108 ASN A CA 1
ATOM 845 C C . ASN A 1 108 ? -27.318 0.173 32.899 1.00 87.56 108 ASN A C 1
ATOM 847 O O . ASN A 1 108 ? -28.527 0.102 33.114 1.00 87.56 108 ASN A O 1
ATOM 851 N N . GLY A 1 109 ? -26.805 -0.070 31.688 1.00 82.44 109 GLY A N 1
ATOM 852 C CA . GLY A 1 109 ? -27.627 -0.333 30.502 1.00 82.44 109 GLY A CA 1
ATOM 853 C C . GLY A 1 109 ? -28.323 0.908 29.923 1.00 82.44 109 GLY A C 1
ATOM 854 O O . GLY A 1 109 ? -29.226 0.779 29.098 1.00 82.44 109 GLY A O 1
ATOM 855 N N . ASP A 1 110 ? -27.897 2.110 30.314 1.00 89.12 110 ASP A N 1
ATOM 856 C CA . ASP A 1 110 ? -28.459 3.403 29.910 1.00 89.12 110 ASP A CA 1
ATOM 857 C C . ASP A 1 110 ? -27.855 3.902 28.582 1.00 89.12 110 ASP A C 1
ATOM 859 O O . ASP A 1 110 ? -27.348 5.021 28.476 1.00 89.12 110 ASP A O 1
ATOM 863 N N . PHE A 1 111 ? -27.891 3.074 27.536 1.00 83.69 111 PHE A N 1
ATOM 864 C CA . PHE A 1 111 ? -27.356 3.429 26.218 1.00 83.69 111 PHE A CA 1
ATOM 865 C C . PHE A 1 111 ? -28.180 2.840 25.068 1.00 83.69 111 PHE A C 1
ATOM 867 O O . PHE A 1 111 ? -28.976 1.919 25.236 1.00 83.69 111 PHE A O 1
ATOM 874 N N . ILE A 1 112 ? -27.991 3.386 23.863 1.00 81.50 112 ILE A N 1
ATOM 875 C CA . ILE A 1 112 ? -28.624 2.888 22.637 1.00 81.50 112 ILE A CA 1
ATOM 876 C C . ILE A 1 112 ? -27.527 2.496 21.659 1.00 81.50 112 ILE A C 1
ATOM 878 O O . ILE A 1 112 ? -26.761 3.344 21.204 1.00 81.50 112 ILE A O 1
ATOM 882 N N . MET A 1 113 ? -27.494 1.220 21.283 1.00 75.94 113 MET A N 1
ATOM 883 C CA . MET A 1 113 ? -26.631 0.737 20.212 1.00 75.94 113 MET A CA 1
ATOM 884 C C . MET A 1 113 ? -27.369 0.823 18.875 1.00 75.94 113 MET A C 1
ATOM 886 O O . MET A 1 113 ? -28.467 0.285 18.724 1.00 75.94 113 MET A O 1
ATOM 890 N N . LYS A 1 114 ? -26.769 1.496 17.892 1.00 78.62 114 LYS A N 1
ATOM 891 C CA . LYS A 1 114 ? -27.230 1.468 16.501 1.00 78.62 114 LYS A CA 1
ATOM 892 C C . LYS A 1 114 ? -26.248 0.647 15.689 1.00 78.62 114 LYS A C 1
ATOM 894 O O . LYS A 1 114 ? -25.087 1.022 15.579 1.00 78.62 114 LYS A O 1
ATOM 899 N N . LEU A 1 115 ? -26.729 -0.452 15.125 1.00 69.56 115 LEU A N 1
ATOM 900 C CA . LEU A 1 115 ? -25.942 -1.285 14.231 1.00 69.56 115 LEU A CA 1
ATOM 901 C C . LEU A 1 115 ? -26.245 -0.868 12.791 1.00 69.56 115 LEU A C 1
ATOM 903 O O . LEU A 1 115 ? -27.380 -0.997 12.330 1.00 69.56 115 LEU A O 1
ATOM 907 N N . SER A 1 116 ? -25.246 -0.342 12.094 1.00 70.12 116 SER A N 1
ATOM 908 C CA . SER A 1 116 ? -25.277 -0.214 10.640 1.00 70.12 116 SER A CA 1
ATOM 909 C C . SER A 1 116 ? -24.452 -1.347 10.058 1.00 70.12 116 SER A C 1
ATOM 911 O O . SER A 1 116 ? -23.256 -1.434 10.334 1.00 70.12 116 SER A O 1
ATOM 913 N N . LEU A 1 117 ? -25.077 -2.201 9.256 1.00 63.22 117 LEU A N 1
ATOM 914 C CA . LEU A 1 117 ? -24.326 -3.087 8.379 1.00 63.22 117 LEU A CA 1
ATOM 915 C C . LEU A 1 117 ? -23.671 -2.181 7.334 1.00 63.22 117 LEU A C 1
ATOM 917 O O . LEU A 1 117 ? -24.378 -1.431 6.659 1.00 63.22 117 LEU A O 1
ATOM 921 N N . GLN A 1 118 ? -22.339 -2.162 7.279 1.00 54.50 118 GLN A N 1
ATOM 922 C CA . GLN A 1 118 ? -21.663 -1.548 6.144 1.00 54.50 118 GLN A CA 1
ATOM 923 C C . GLN A 1 118 ? -22.068 -2.352 4.907 1.00 54.50 118 GLN A C 1
ATOM 925 O O . GLN A 1 118 ? -22.035 -3.580 4.933 1.00 54.50 118 GLN A O 1
ATOM 930 N N . ASP A 1 119 ? -22.513 -1.665 3.854 1.00 51.00 119 ASP A N 1
ATOM 931 C CA . ASP A 1 119 ? -22.556 -2.288 2.537 1.00 51.00 119 ASP A CA 1
ATOM 932 C C . ASP A 1 119 ? -21.105 -2.627 2.195 1.00 51.00 119 ASP A C 1
ATOM 934 O O . ASP A 1 119 ? -20.281 -1.717 2.053 1.00 51.00 119 ASP A O 1
ATOM 938 N N . ASP A 1 120 ? -20.803 -3.921 2.096 1.00 46.91 120 ASP A N 1
ATOM 939 C CA . ASP A 1 120 ? -19.528 -4.466 1.625 1.00 46.91 120 ASP A CA 1
ATOM 940 C C . ASP A 1 120 ? -19.348 -4.128 0.134 1.00 46.91 120 ASP A C 1
ATOM 942 O O . ASP A 1 120 ? -19.322 -4.973 -0.756 1.00 46.91 120 ASP A O 1
ATOM 946 N N . SER A 1 121 ? -19.248 -2.841 -0.178 1.00 50.72 121 SER A N 1
ATOM 947 C CA . SER A 1 121 ? -18.550 -2.383 -1.362 1.00 50.72 121 SER A CA 1
ATOM 948 C C . SER A 1 121 ? -17.070 -2.523 -1.025 1.00 50.72 121 SER A C 1
ATOM 950 O O . SER A 1 121 ? -16.455 -1.549 -0.587 1.00 50.72 121 SER A O 1
ATOM 952 N N . GLU A 1 122 ? -16.512 -3.721 -1.237 1.00 53.78 122 GLU A N 1
ATOM 953 C CA . GLU A 1 122 ? -15.071 -4.039 -1.257 1.00 53.78 122 GLU A CA 1
ATOM 954 C C . GLU A 1 122 ? -14.342 -3.262 -2.376 1.00 53.78 122 GLU A C 1
ATOM 956 O O . GLU A 1 122 ? -13.631 -3.813 -3.214 1.00 53.78 122 GLU A O 1
ATOM 961 N N . ALA A 1 123 ? -14.551 -1.952 -2.453 1.00 65.19 123 ALA A N 1
ATOM 962 C CA . ALA A 1 123 ? -13.781 -1.094 -3.322 1.00 65.19 123 ALA A CA 1
ATOM 963 C C . ALA A 1 123 ? -12.397 -0.970 -2.687 1.00 65.19 123 ALA A C 1
ATOM 965 O O . ALA A 1 123 ? -12.223 -0.291 -1.673 1.00 65.19 123 ALA A O 1
ATOM 966 N N . LEU A 1 124 ? -11.431 -1.682 -3.263 1.00 80.12 124 LEU A N 1
ATOM 967 C CA . LEU A 1 124 ? -10.034 -1.617 -2.861 1.00 80.12 124 LEU A CA 1
ATOM 968 C C . LEU A 1 124 ? -9.542 -0.181 -3.047 1.00 80.12 124 LEU A C 1
ATOM 970 O O . LEU A 1 124 ? -9.713 0.391 -4.120 1.00 80.12 124 LEU A O 1
ATOM 974 N N . SER A 1 125 ? -8.931 0.410 -2.024 1.00 85.12 125 SER A N 1
ATOM 975 C CA . SER A 1 125 ? -8.371 1.756 -2.160 1.00 85.12 125 SER A CA 1
ATOM 976 C C . SER A 1 125 ? -7.033 1.733 -2.904 1.00 85.12 125 SER A C 1
ATOM 978 O O . SER A 1 125 ? -6.357 0.701 -2.895 1.00 85.12 125 SER A O 1
ATOM 980 N N . LEU A 1 126 ? -6.606 2.835 -3.541 1.00 85.12 126 LEU A N 1
ATOM 981 C CA . LEU A 1 126 ? -5.307 2.855 -4.240 1.00 85.12 126 LEU A CA 1
ATOM 982 C C . LEU A 1 126 ? -4.162 2.569 -3.266 1.00 85.12 126 LEU A C 1
ATOM 984 O O . LEU A 1 126 ? -3.224 1.846 -3.592 1.00 85.12 126 LEU A O 1
ATOM 988 N N . THR A 1 127 ? -4.283 3.086 -2.044 1.00 82.88 127 THR A N 1
ATOM 989 C CA . THR A 1 127 ? -3.327 2.835 -0.961 1.00 82.88 127 THR A CA 1
ATOM 990 C C . THR A 1 127 ? -3.233 1.342 -0.636 1.00 82.88 127 THR A C 1
ATOM 992 O O . THR A 1 127 ? -2.134 0.796 -0.569 1.00 82.88 127 THR A O 1
ATOM 995 N N . HIS A 1 128 ? -4.372 0.657 -0.502 1.00 82.19 128 HIS A N 1
ATOM 996 C CA . HIS A 1 128 ? -4.396 -0.785 -0.241 1.00 82.19 128 HIS A CA 1
ATOM 997 C C . HIS A 1 128 ? -3.894 -1.603 -1.437 1.00 82.19 128 HIS A C 1
ATOM 999 O O . HIS A 1 128 ? -3.227 -2.618 -1.246 1.00 82.19 128 HIS A O 1
ATOM 1005 N N . LEU A 1 129 ? -4.166 -1.168 -2.672 1.00 86.69 129 LEU A N 1
ATOM 1006 C CA . LEU A 1 129 ? -3.602 -1.801 -3.864 1.00 86.69 129 LEU A CA 1
ATOM 1007 C C . LEU A 1 129 ? -2.073 -1.714 -3.866 1.00 86.69 129 LEU A C 1
ATOM 1009 O O . LEU A 1 129 ? -1.417 -2.731 -4.068 1.00 86.69 129 LEU A O 1
ATOM 1013 N N . LEU A 1 130 ? -1.510 -0.531 -3.607 1.00 86.12 130 LEU A N 1
ATOM 1014 C CA . LEU A 1 130 ? -0.061 -0.326 -3.545 1.00 86.12 130 LEU A CA 1
ATOM 1015 C C . LEU A 1 130 ? 0.586 -1.172 -2.440 1.00 86.12 130 LEU A C 1
ATOM 1017 O O . LEU A 1 130 ? 1.607 -1.808 -2.687 1.00 86.12 130 LEU A O 1
ATOM 1021 N N . GLN A 1 131 ? -0.037 -1.246 -1.259 1.00 83.19 131 GLN A N 1
ATOM 1022 C CA . GLN A 1 131 ? 0.414 -2.123 -0.172 1.00 83.19 131 GLN A CA 1
ATOM 1023 C C . GLN A 1 131 ? 0.393 -3.599 -0.578 1.00 83.19 131 GLN A C 1
ATOM 1025 O O . GLN A 1 131 ? 1.356 -4.316 -0.334 1.00 83.19 131 GLN A O 1
ATOM 1030 N N . ASN A 1 132 ? -0.674 -4.058 -1.235 1.00 83.06 132 ASN A N 1
ATOM 1031 C CA . ASN A 1 132 ? -0.752 -5.434 -1.717 1.00 83.06 132 ASN A CA 1
ATOM 1032 C C . ASN A 1 132 ? 0.297 -5.714 -2.804 1.00 83.06 132 ASN A C 1
ATOM 1034 O O . ASN A 1 132 ? 0.902 -6.781 -2.805 1.00 83.06 132 ASN A O 1
ATOM 1038 N N . MET A 1 133 ? 0.546 -4.769 -3.714 1.00 85.75 133 MET A N 1
ATOM 1039 C CA . MET A 1 133 ? 1.594 -4.911 -4.730 1.00 85.75 133 MET A CA 1
ATOM 1040 C C . MET A 1 133 ? 2.988 -5.049 -4.112 1.00 85.75 133 MET A C 1
ATOM 1042 O O . MET A 1 133 ? 3.789 -5.815 -4.642 1.00 85.75 133 MET A O 1
ATOM 1046 N N . ASP A 1 134 ? 3.254 -4.349 -3.008 1.00 82.25 134 ASP A N 1
ATOM 1047 C CA . ASP A 1 134 ? 4.503 -4.459 -2.250 1.00 82.25 134 ASP A CA 1
ATOM 1048 C C . ASP A 1 134 ? 4.591 -5.802 -1.502 1.00 82.25 134 ASP A C 1
ATOM 1050 O O . ASP A 1 134 ? 5.524 -6.571 -1.718 1.00 82.25 134 ASP A O 1
ATOM 1054 N N . ILE A 1 135 ? 3.559 -6.157 -0.723 1.00 80.62 135 ILE A N 1
ATOM 1055 C CA . ILE A 1 135 ? 3.488 -7.416 0.047 1.00 80.62 135 ILE A CA 1
ATOM 1056 C C . ILE A 1 135 ? 3.654 -8.649 -0.848 1.00 80.62 135 ILE A C 1
ATOM 1058 O O . ILE A 1 135 ? 4.311 -9.614 -0.458 1.00 80.62 135 ILE A O 1
ATOM 1062 N N . PHE A 1 136 ? 3.041 -8.639 -2.033 1.00 77.75 136 PHE A N 1
ATOM 1063 C CA . PHE A 1 136 ? 3.092 -9.761 -2.970 1.00 77.75 136 PHE A CA 1
ATOM 1064 C C . PHE A 1 136 ? 4.188 -9.628 -4.032 1.00 77.75 136 PHE A C 1
ATOM 1066 O O . PHE A 1 136 ? 4.254 -10.458 -4.943 1.00 77.75 136 PHE A O 1
ATOM 1073 N N . GLU A 1 137 ? 5.032 -8.597 -3.937 1.00 75.62 137 GLU A N 1
ATOM 1074 C CA . GLU A 1 137 ? 6.134 -8.322 -4.865 1.00 75.62 137 GLU A CA 1
ATOM 1075 C C . GLU A 1 137 ? 5.680 -8.244 -6.341 1.00 75.62 137 GLU A C 1
ATOM 1077 O O . GLU A 1 137 ? 6.417 -8.589 -7.267 1.00 75.62 137 GLU A O 1
ATOM 1082 N N . VAL A 1 138 ? 4.437 -7.810 -6.584 1.00 73.12 138 VAL A N 1
ATOM 1083 C CA . VAL A 1 138 ? 3.850 -7.611 -7.929 1.00 73.12 138 VAL A CA 1
ATOM 1084 C C . VAL A 1 138 ? 4.295 -6.263 -8.526 1.00 73.12 138 VAL A C 1
ATOM 1086 O O . VAL A 1 138 ? 4.077 -5.981 -9.703 1.00 73.12 138 VAL A O 1
ATOM 1089 N N . GLY A 1 139 ? 5.000 -5.443 -7.743 1.00 68.44 139 GLY A N 1
ATOM 1090 C CA . GLY A 1 139 ? 5.739 -4.279 -8.213 1.00 68.44 139 GLY A CA 1
ATOM 1091 C C . GLY A 1 139 ? 6.968 -4.009 -7.347 1.00 68.44 139 GLY A C 1
ATOM 1092 O O . GLY A 1 139 ? 6.933 -4.138 -6.132 1.00 68.44 139 GLY A O 1
ATOM 1093 N N . ARG A 1 140 ? 8.069 -3.601 -7.979 1.00 74.94 140 ARG A N 1
ATOM 1094 C CA . ARG A 1 140 ? 9.206 -2.922 -7.334 1.00 74.94 140 ARG A CA 1
ATOM 1095 C C . ARG A 1 140 ? 8.984 -1.402 -7.323 1.00 74.94 140 ARG A C 1
ATOM 1097 O O . ARG A 1 140 ? 8.221 -0.926 -8.173 1.00 74.94 140 ARG A O 1
ATOM 1104 N N . PRO A 1 141 ? 9.703 -0.616 -6.493 1.00 76.50 141 PRO A N 1
ATOM 1105 C CA . PRO A 1 141 ? 9.618 0.852 -6.503 1.00 76.50 141 PRO A CA 1
ATOM 1106 C C . PRO A 1 141 ? 9.742 1.482 -7.901 1.00 76.50 141 PRO A C 1
ATOM 1108 O O . PRO A 1 141 ? 9.076 2.463 -8.207 1.00 76.50 141 PRO A O 1
ATOM 1111 N N . SER A 1 142 ? 10.535 0.876 -8.790 1.00 77.00 142 SER A N 1
ATOM 1112 C CA . SER A 1 142 ? 10.723 1.317 -10.179 1.00 77.00 142 SER A CA 1
ATOM 1113 C C . SER A 1 142 ? 9.594 0.940 -11.151 1.00 77.00 142 SER A C 1
ATOM 1115 O O . SER A 1 142 ? 9.614 1.378 -12.298 1.00 77.00 142 SER A O 1
ATOM 1117 N N . THR A 1 143 ? 8.635 0.112 -10.733 1.00 81.31 143 THR A N 1
ATOM 1118 C CA . THR A 1 143 ? 7.614 -0.493 -11.615 1.00 81.31 143 THR A CA 1
ATOM 1119 C C . THR A 1 143 ? 6.182 -0.325 -11.117 1.00 81.31 143 THR A C 1
ATOM 1121 O O . THR A 1 143 ? 5.258 -0.434 -11.911 1.00 81.31 143 THR A O 1
ATOM 1124 N N . ALA A 1 144 ? 5.967 -0.036 -9.829 1.00 84.56 144 ALA A N 1
ATOM 1125 C CA . ALA A 1 144 ? 4.621 0.047 -9.265 1.00 84.56 144 ALA A CA 1
ATOM 1126 C C . ALA A 1 144 ? 3.748 1.088 -9.992 1.00 84.56 144 ALA A C 1
ATOM 1128 O O . ALA A 1 144 ? 2.628 0.783 -10.398 1.00 84.56 144 ALA A O 1
ATOM 1129 N N . ALA A 1 145 ? 4.293 2.286 -10.233 1.00 86.38 145 ALA A N 1
ATOM 1130 C CA . ALA A 1 145 ? 3.587 3.346 -10.951 1.00 86.38 145 ALA A CA 1
ATOM 1131 C C . ALA A 1 145 ? 3.286 2.963 -12.410 1.00 86.38 145 ALA A C 1
ATOM 1133 O O . ALA A 1 145 ? 2.148 3.098 -12.853 1.00 86.38 145 ALA A O 1
ATOM 1134 N N . SER A 1 146 ? 4.270 2.425 -13.139 1.00 87.31 146 SER A N 1
ATOM 1135 C CA . SER A 1 146 ? 4.091 2.076 -14.553 1.00 87.31 146 SER A CA 1
ATOM 1136 C C . SER A 1 146 ? 3.119 0.917 -14.758 1.00 87.31 146 SER A C 1
ATOM 1138 O O . SER A 1 146 ? 2.361 0.927 -15.725 1.00 87.31 146 SER A O 1
ATOM 1140 N N . VAL A 1 147 ? 3.082 -0.058 -13.844 1.00 88.44 147 VAL A N 1
ATOM 1141 C CA . VAL A 1 147 ? 2.083 -1.136 -13.863 1.00 88.44 147 VAL A CA 1
ATOM 1142 C C . VAL A 1 147 ? 0.674 -0.558 -13.729 1.00 88.44 147 VAL A C 1
ATOM 1144 O O . VAL A 1 147 ? -0.194 -0.897 -14.529 1.00 88.44 147 VAL A O 1
ATOM 1147 N N . ILE A 1 148 ? 0.444 0.349 -12.775 1.00 89.56 148 ILE A N 1
ATOM 1148 C CA . ILE A 1 148 ? -0.870 0.980 -12.579 1.00 89.56 148 ILE A CA 1
ATOM 1149 C C . ILE A 1 148 ? -1.261 1.821 -13.799 1.00 89.56 148 ILE A C 1
ATOM 1151 O O . ILE A 1 148 ? -2.378 1.684 -14.294 1.00 89.56 148 ILE A O 1
ATOM 1155 N N . GLU A 1 149 ? -0.342 2.632 -14.329 1.00 89.56 149 GLU A N 1
ATOM 1156 C CA . GLU A 1 149 ? -0.579 3.421 -15.545 1.00 89.56 149 GLU A CA 1
ATOM 1157 C C . GLU A 1 149 ? -0.929 2.529 -16.742 1.00 89.56 149 GLU A C 1
ATOM 1159 O O . GLU A 1 149 ? -1.895 2.811 -17.449 1.00 89.56 149 GLU A O 1
ATOM 1164 N N . THR A 1 150 ? -0.222 1.410 -16.925 1.00 90.38 150 THR A N 1
ATOM 1165 C CA . THR A 1 150 ? -0.498 0.441 -17.999 1.00 90.38 150 THR A CA 1
ATOM 1166 C C . THR A 1 150 ? -1.891 -0.173 -17.841 1.00 90.38 150 THR A C 1
ATOM 1168 O O . THR A 1 150 ? -2.652 -0.269 -18.806 1.00 90.38 150 THR A O 1
ATOM 1171 N N . LEU A 1 151 ? -2.259 -0.579 -16.620 1.00 90.62 151 LEU A N 1
ATOM 1172 C CA . LEU A 1 151 ? -3.569 -1.172 -16.341 1.00 90.62 151 LEU A CA 1
ATOM 1173 C C . LEU A 1 151 ? -4.713 -0.168 -16.527 1.00 90.62 151 LEU A C 1
ATOM 1175 O O . LEU A 1 151 ? -5.809 -0.575 -16.911 1.00 90.62 151 LEU A O 1
ATOM 1179 N N . MET A 1 152 ? -4.473 1.118 -16.269 1.00 91.56 152 MET A N 1
ATOM 1180 C CA . MET A 1 152 ? -5.470 2.179 -16.417 1.00 91.56 152 MET A CA 1
ATOM 1181 C C . MET A 1 152 ? -5.605 2.700 -17.848 1.00 91.56 152 MET A C 1
ATOM 1183 O O . MET A 1 152 ? -6.720 2.839 -18.340 1.00 91.56 152 MET A O 1
ATOM 1187 N N . HIS A 1 153 ? -4.492 3.052 -18.490 1.00 89.25 153 HIS A N 1
ATOM 1188 C CA . HIS A 1 153 ? -4.484 3.845 -19.721 1.00 89.25 153 HIS A CA 1
ATOM 1189 C C . HIS A 1 153 ? -4.223 3.013 -20.970 1.00 89.25 153 HIS A C 1
ATOM 1191 O O . HIS A 1 153 ? -4.860 3.251 -21.992 1.00 89.25 153 HIS A O 1
ATOM 1197 N N . ASP A 1 154 ? -3.323 2.034 -20.888 1.00 88.44 154 ASP A N 1
ATOM 1198 C CA . ASP A 1 154 ? -2.946 1.243 -22.063 1.00 88.44 154 ASP A CA 1
ATOM 1199 C C . ASP A 1 154 ? -3.875 0.042 -22.258 1.00 88.44 154 ASP A C 1
ATOM 1201 O O . ASP A 1 154 ? -4.178 -0.347 -23.384 1.00 88.44 154 ASP A O 1
ATOM 1205 N N . SER A 1 155 ? -4.316 -0.558 -21.149 1.00 89.12 155 SER A N 1
ATOM 1206 C CA . SER A 1 155 ? -5.117 -1.787 -21.151 1.00 89.12 155 SER A CA 1
ATOM 1207 C C . SER A 1 155 ? -6.567 -1.581 -20.706 1.00 89.12 155 SER A C 1
ATOM 1209 O O . SER A 1 155 ? -7.374 -2.492 -20.879 1.00 89.12 155 SER A O 1
ATOM 1211 N N . GLU A 1 156 ? -6.889 -0.422 -20.119 1.00 91.75 156 GLU A N 1
ATOM 1212 C CA . GLU A 1 156 ? -8.230 -0.057 -19.629 1.00 91.75 156 GLU A CA 1
ATOM 1213 C C . GLU A 1 156 ? -8.886 -1.143 -18.739 1.00 91.75 156 GLU A C 1
ATOM 1215 O O . GLU A 1 156 ? -10.099 -1.359 -18.769 1.00 91.75 156 GLU A O 1
ATOM 1220 N N . LEU A 1 157 ? -8.092 -1.866 -17.937 1.00 91.31 157 LEU A N 1
ATOM 1221 C CA . LEU A 1 157 ? -8.549 -2.987 -17.098 1.00 91.31 157 LEU A CA 1
ATOM 1222 C C . LEU A 1 157 ? -9.032 -2.535 -15.717 1.00 91.31 157 LEU A C 1
ATOM 1224 O O . LEU A 1 157 ? -9.878 -3.193 -15.105 1.00 91.31 157 LEU A O 1
ATOM 1228 N N . ILE A 1 158 ? -8.501 -1.418 -15.222 1.00 91.56 158 ILE A N 1
ATOM 1229 C CA . ILE A 1 158 ? -8.897 -0.818 -13.946 1.00 91.56 158 ILE A CA 1
ATOM 1230 C C . ILE A 1 158 ? -9.227 0.661 -14.127 1.00 91.56 158 ILE A C 1
ATOM 1232 O O . ILE A 1 158 ? -8.733 1.322 -15.038 1.00 91.56 158 ILE A O 1
ATOM 1236 N N . ASN A 1 159 ? -10.033 1.190 -13.218 1.00 89.75 159 ASN A N 1
ATOM 1237 C CA . ASN A 1 159 ? -10.315 2.608 -13.086 1.00 89.75 159 ASN A CA 1
ATOM 1238 C C . ASN A 1 159 ? -10.019 3.060 -11.654 1.00 89.75 159 ASN A C 1
ATOM 1240 O O . ASN A 1 159 ? -10.311 2.337 -10.701 1.00 89.75 159 ASN A O 1
ATOM 1244 N N . ILE A 1 160 ? -9.478 4.269 -11.509 1.00 87.69 160 ILE A N 1
ATOM 1245 C CA . ILE A 1 160 ? -9.283 4.910 -10.207 1.00 87.69 160 ILE A CA 1
ATOM 1246 C C . ILE A 1 160 ? -10.264 6.071 -10.101 1.00 87.69 160 ILE A C 1
ATOM 1248 O O . ILE A 1 160 ? -10.094 7.127 -10.720 1.00 87.69 160 ILE A O 1
ATOM 1252 N N . VAL A 1 161 ? -11.295 5.878 -9.285 1.00 82.25 161 VAL A N 1
ATOM 1253 C CA . VAL A 1 161 ? -12.263 6.917 -8.954 1.00 82.25 161 VAL A CA 1
ATOM 1254 C C . VAL A 1 161 ? -11.622 7.832 -7.915 1.00 82.25 161 VAL A C 1
ATOM 1256 O O . VAL A 1 161 ? -11.522 7.503 -6.732 1.00 82.25 161 VAL A O 1
ATOM 1259 N N . LYS A 1 162 ? -11.162 8.999 -8.381 1.00 70.75 162 LYS A N 1
ATOM 1260 C CA . LYS A 1 162 ? -10.497 10.015 -7.543 1.00 70.75 162 LYS A CA 1
ATOM 1261 C C . LYS A 1 162 ? -11.378 10.472 -6.379 1.00 70.75 162 LYS A C 1
ATOM 1263 O O . LYS A 1 162 ? -10.881 10.760 -5.294 1.00 70.75 162 LYS A O 1
ATOM 1268 N N . GLU A 1 163 ? -12.685 10.531 -6.607 1.00 69.50 163 GLU A N 1
ATOM 1269 C CA . GLU A 1 163 ? -13.690 10.842 -5.595 1.00 69.50 163 GLU A CA 1
ATOM 1270 C C . GLU A 1 163 ? -13.926 9.605 -4.715 1.00 69.50 163 GLU A C 1
ATOM 1272 O O . GLU A 1 163 ? -14.811 8.795 -4.972 1.00 69.50 163 GLU A O 1
ATOM 1277 N N . GLY A 1 164 ? -13.097 9.451 -3.680 1.00 64.81 164 GLY A N 1
ATOM 1278 C CA . GLY A 1 164 ? -13.240 8.390 -2.677 1.00 64.81 164 GLY A CA 1
ATOM 1279 C C . GLY A 1 164 ? -12.109 7.365 -2.618 1.00 64.81 164 GLY A C 1
ATOM 1280 O O . GLY A 1 164 ? -12.281 6.380 -1.910 1.00 64.81 164 GLY A O 1
ATOM 1281 N N . ASP A 1 165 ? -10.989 7.592 -3.319 1.00 76.94 165 ASP A N 1
ATOM 1282 C CA . ASP A 1 165 ? -9.828 6.683 -3.361 1.00 76.94 165 ASP A CA 1
ATOM 1283 C C . ASP A 1 165 ? -10.240 5.233 -3.659 1.00 76.94 165 ASP A C 1
ATOM 1285 O O . ASP A 1 165 ? -9.951 4.335 -2.879 1.00 76.94 165 ASP A O 1
ATOM 1289 N N . LYS A 1 166 ? -10.983 4.997 -4.748 1.00 84.06 166 LYS A N 1
ATOM 1290 C CA . LYS A 1 166 ? -11.478 3.654 -5.095 1.00 84.06 166 LYS A CA 1
ATOM 1291 C C . LYS A 1 166 ? -10.849 3.139 -6.377 1.00 84.06 166 LYS A C 1
ATOM 1293 O O . LYS A 1 166 ? -10.878 3.821 -7.400 1.00 84.06 166 LYS A O 1
ATOM 1298 N N . VAL A 1 167 ? -10.340 1.916 -6.325 1.00 87.75 167 VAL A N 1
ATOM 1299 C CA . VAL A 1 167 ? -9.912 1.136 -7.483 1.00 87.75 167 VAL A CA 1
ATOM 1300 C C . VAL A 1 167 ? -11.022 0.161 -7.843 1.00 87.75 167 VAL A C 1
ATOM 1302 O O . VAL A 1 167 ? -11.451 -0.655 -7.029 1.00 87.75 167 VAL A O 1
ATOM 1305 N 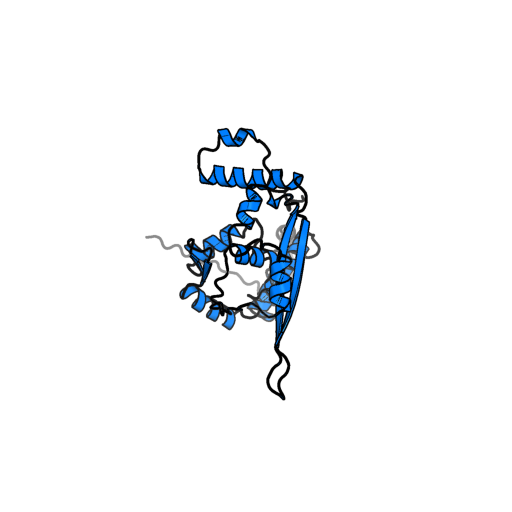N . GLU A 1 168 ? -11.469 0.228 -9.089 1.00 89.12 168 GLU A N 1
ATOM 1306 C CA . GLU A 1 168 ? -12.524 -0.624 -9.619 1.00 89.12 168 GLU A CA 1
ATOM 1307 C C . GLU A 1 168 ? -12.036 -1.339 -10.875 1.00 89.12 168 GLU A C 1
ATOM 1309 O O . GLU A 1 168 ? -11.374 -0.749 -11.727 1.00 89.12 168 GLU A O 1
ATOM 1314 N N . MET A 1 169 ? -12.393 -2.613 -11.029 1.00 89.06 169 MET A N 1
ATOM 1315 C CA . MET A 1 169 ? -12.194 -3.297 -12.305 1.00 89.06 169 MET A CA 1
ATOM 1316 C C . MET A 1 169 ? -13.204 -2.793 -13.335 1.00 89.06 169 MET A C 1
ATOM 1318 O O . MET A 1 169 ? -14.401 -2.668 -13.043 1.00 89.06 169 MET A O 1
ATOM 1322 N N . THR A 1 170 ? -12.747 -2.584 -14.565 1.00 90.62 170 THR A N 1
ATOM 1323 C CA . THR A 1 170 ? -13.639 -2.343 -15.704 1.00 90.62 170 THR A CA 1
ATOM 1324 C C . THR A 1 170 ? -14.318 -3.649 -16.134 1.00 90.62 170 THR A C 1
ATOM 1326 O O . THR A 1 170 ? -13.994 -4.740 -15.654 1.00 90.62 170 THR A O 1
ATOM 1329 N N . GLU A 1 171 ? -15.295 -3.565 -17.038 1.00 90.31 171 GLU A N 1
ATOM 1330 C CA . GLU A 1 171 ? -15.906 -4.758 -17.640 1.00 90.31 171 GLU A CA 1
ATOM 1331 C C . GLU A 1 171 ? -14.866 -5.592 -18.402 1.00 90.31 171 GLU A C 1
ATOM 1333 O O . GLU A 1 171 ? -14.732 -6.787 -18.142 1.00 90.31 171 GLU A O 1
ATOM 1338 N N . GLN A 1 172 ? -14.037 -4.942 -19.223 1.00 91.31 172 GLN A N 1
ATOM 1339 C CA . GLN A 1 172 ? -12.921 -5.580 -19.924 1.00 91.31 172 GLN A CA 1
ATOM 1340 C C . GLN A 1 172 ? -11.897 -6.193 -18.958 1.00 91.31 172 GLN A C 1
ATOM 1342 O O . GLN A 1 172 ? -11.395 -7.293 -19.202 1.00 91.31 172 GLN A O 1
ATOM 1347 N N . GLY A 1 173 ? -11.615 -5.520 -17.838 1.00 90.62 173 GLY A N 1
ATOM 1348 C CA . GLY A 1 173 ? -10.798 -6.055 -16.752 1.00 90.62 173 GLY A CA 1
ATOM 1349 C C . GLY A 1 173 ? -11.343 -7.373 -16.214 1.00 90.62 173 GLY A C 1
ATOM 1350 O O . GLY A 1 173 ? -10.601 -8.348 -16.090 1.00 90.62 173 GLY A O 1
ATOM 1351 N N . ARG A 1 174 ? -12.653 -7.428 -15.937 1.00 90.81 174 ARG A N 1
ATOM 1352 C CA . ARG A 1 174 ? -13.323 -8.637 -15.428 1.00 90.81 174 ARG A CA 1
ATOM 1353 C C . ARG A 1 174 ? -13.286 -9.783 -16.434 1.00 90.81 174 ARG A C 1
ATOM 1355 O O . ARG A 1 174 ? -12.978 -10.911 -16.054 1.00 90.81 174 ARG A O 1
ATOM 1362 N N . GLU A 1 175 ? -13.561 -9.503 -17.704 1.00 91.38 175 GLU A N 1
ATOM 1363 C CA . GLU A 1 175 ? -13.507 -10.510 -18.767 1.00 91.38 175 GLU A CA 1
ATOM 1364 C C . GLU A 1 175 ? -12.089 -11.057 -18.957 1.00 91.38 175 GLU A C 1
ATOM 1366 O O . GLU A 1 175 ? -11.885 -12.272 -18.973 1.00 91.38 175 GLU A O 1
ATOM 1371 N N . THR A 1 176 ? -11.097 -10.168 -19.032 1.00 88.81 176 THR A N 1
ATOM 1372 C CA . THR A 1 176 ? -9.686 -10.542 -19.196 1.00 88.81 176 THR A CA 1
ATOM 1373 C C . THR A 1 176 ? -9.208 -11.381 -18.019 1.00 88.81 176 THR A C 1
ATOM 1375 O O . THR A 1 176 ? -8.600 -12.431 -18.221 1.00 88.81 176 THR A O 1
ATOM 1378 N N . TYR A 1 177 ? -9.541 -10.980 -16.791 1.00 87.62 177 TYR A N 1
ATOM 1379 C CA . TYR A 1 177 ? -9.211 -11.744 -15.592 1.00 87.62 177 TYR A CA 1
ATOM 1380 C C . TYR A 1 177 ? -9.805 -13.159 -15.627 1.00 87.62 177 TYR A C 1
ATOM 1382 O O . TYR A 1 177 ? -9.089 -14.127 -15.376 1.00 87.62 177 TYR A O 1
ATOM 1390 N N . ALA A 1 178 ? -11.073 -13.309 -16.023 1.00 88.06 178 ALA A N 1
ATOM 1391 C CA . ALA A 1 178 ? -11.709 -14.621 -16.146 1.00 88.06 178 ALA A CA 1
ATOM 1392 C C . ALA A 1 178 ? -11.021 -15.517 -17.197 1.00 88.06 178 ALA A C 1
ATOM 1394 O O . ALA A 1 178 ? -10.860 -16.722 -16.988 1.00 88.06 178 ALA A O 1
ATOM 1395 N N . VAL A 1 179 ? -10.580 -14.938 -18.319 1.00 88.38 179 VAL A N 1
ATOM 1396 C CA . VAL A 1 179 ? -9.814 -15.653 -19.354 1.00 88.38 179 VAL A CA 1
ATOM 1397 C C . VAL A 1 179 ? -8.445 -16.079 -18.818 1.00 88.38 179 VAL A C 1
ATOM 1399 O O . VAL A 1 179 ? -8.076 -17.249 -18.949 1.00 88.38 179 VAL A O 1
ATOM 1402 N N . LEU A 1 180 ? -7.707 -15.168 -18.178 1.00 85.00 180 LEU A N 1
ATOM 1403 C CA . LEU A 1 180 ? -6.394 -15.456 -17.596 1.00 85.00 180 LEU A CA 1
ATOM 1404 C C . LEU A 1 180 ? -6.489 -16.538 -16.519 1.00 85.00 180 LEU A C 1
ATOM 1406 O O . LEU A 1 180 ? -5.716 -17.488 -16.547 1.00 85.00 180 LEU A O 1
ATOM 1410 N N . GLN A 1 181 ? -7.479 -16.468 -15.632 1.00 84.00 181 GLN A N 1
ATOM 1411 C CA . GLN A 1 181 ? -7.686 -17.479 -14.596 1.00 84.00 181 GLN A CA 1
ATOM 1412 C C . GLN A 1 181 ? -7.967 -18.864 -15.195 1.00 84.00 181 GLN A C 1
ATOM 1414 O O . GLN A 1 181 ? -7.477 -19.876 -14.698 1.00 84.00 181 GLN A O 1
ATOM 1419 N N . LYS A 1 182 ? -8.728 -18.924 -16.292 1.00 83.69 182 LYS A N 1
ATOM 1420 C CA . LYS A 1 182 ? -9.058 -20.181 -16.969 1.00 83.69 182 LYS A CA 1
ATOM 1421 C C . LYS A 1 182 ? -7.862 -20.814 -17.685 1.00 83.69 182 LYS A C 1
ATOM 1423 O O . LYS A 1 182 ? -7.783 -22.039 -17.747 1.00 83.69 182 LYS A O 1
ATOM 1428 N N . HIS A 1 183 ? -6.980 -20.006 -18.272 1.00 81.56 183 HIS A N 1
ATOM 1429 C CA . HIS A 1 183 ? -5.925 -20.484 -19.175 1.00 81.56 183 HIS A CA 1
ATOM 1430 C C . HIS A 1 183 ? -4.518 -20.468 -18.570 1.00 81.56 183 HIS A C 1
ATOM 1432 O O . HIS A 1 183 ? -3.684 -21.277 -18.961 1.00 81.56 183 HIS A O 1
ATOM 1438 N N . LEU A 1 184 ? -4.264 -19.576 -17.617 1.00 75.12 184 LEU A N 1
ATOM 1439 C CA . LEU A 1 184 ? -2.980 -19.364 -16.947 1.00 75.12 184 LEU A CA 1
ATOM 1440 C C . LEU A 1 184 ? -3.108 -19.517 -15.427 1.00 75.12 184 LEU A C 1
ATOM 1442 O O . LEU A 1 184 ? -2.270 -19.001 -14.694 1.00 75.12 184 LEU A O 1
ATOM 1446 N N . GLY A 1 185 ? -4.149 -20.208 -14.947 1.00 62.84 185 GLY A N 1
ATOM 1447 C CA . GLY A 1 185 ? -4.509 -20.283 -13.525 1.00 62.84 185 GLY A CA 1
ATOM 1448 C C . GLY A 1 185 ? -3.382 -20.724 -12.585 1.00 62.84 185 GLY A C 1
ATOM 1449 O O . GLY A 1 185 ? -3.422 -20.389 -11.410 1.00 62.84 185 GLY A O 1
ATOM 1450 N N . ASP A 1 186 ? -2.355 -21.392 -13.113 1.00 70.19 186 ASP A N 1
ATOM 1451 C CA . ASP A 1 186 ? -1.168 -21.854 -12.388 1.00 70.19 186 ASP A CA 1
ATOM 1452 C C . ASP A 1 186 ? 0.069 -20.932 -12.522 1.00 70.19 186 ASP A C 1
ATOM 1454 O O . ASP A 1 186 ? 1.065 -21.155 -11.831 1.00 70.19 186 ASP A O 1
ATOM 1458 N N . VAL A 1 187 ? 0.043 -19.952 -13.440 1.00 67.00 187 VAL A N 1
ATOM 1459 C CA . VAL A 1 187 ? 1.188 -19.108 -13.873 1.00 67.00 187 VAL A CA 1
ATOM 1460 C C . VAL A 1 187 ? 0.926 -17.604 -13.687 1.00 67.00 187 VAL A C 1
ATOM 1462 O O . VAL A 1 187 ? 1.770 -16.770 -13.982 1.00 67.00 187 VAL A O 1
ATOM 1465 N N . ALA A 1 188 ? -0.225 -17.230 -13.138 1.00 69.88 188 ALA A N 1
ATOM 1466 C CA . ALA A 1 188 ? -0.577 -15.840 -12.843 1.00 69.88 188 ALA A CA 1
ATOM 1467 C C . ALA A 1 188 ? -1.144 -15.691 -11.421 1.00 69.88 188 ALA A C 1
ATOM 1469 O O . ALA A 1 188 ? -2.076 -14.925 -11.182 1.00 69.88 188 ALA A O 1
ATOM 1470 N N . THR A 1 189 ? -0.614 -16.477 -10.480 1.00 78.19 189 THR A N 1
ATOM 1471 C CA . THR A 1 189 ? -0.984 -16.430 -9.060 1.00 78.19 189 THR A CA 1
ATOM 1472 C C . THR A 1 189 ? 0.056 -15.667 -8.248 1.00 78.19 189 THR A C 1
ATOM 1474 O O . THR A 1 189 ? 1.212 -15.542 -8.658 1.00 78.19 189 THR A O 1
ATOM 1477 N N . LEU A 1 190 ? -0.347 -15.193 -7.067 1.00 78.81 190 LEU A N 1
ATOM 1478 C CA . LEU A 1 190 ? 0.566 -14.540 -6.124 1.00 78.81 190 LEU A CA 1
ATOM 1479 C C . LEU A 1 190 ? 1.699 -15.491 -5.710 1.00 78.81 190 LEU A C 1
ATOM 1481 O O . LEU A 1 190 ? 2.861 -15.104 -5.758 1.00 78.81 190 LEU A O 1
ATOM 1485 N N . ASP A 1 191 ? 1.378 -16.759 -5.432 1.00 80.06 191 ASP A N 1
ATOM 1486 C CA . ASP A 1 191 ? 2.371 -17.786 -5.091 1.00 80.06 191 ASP A CA 1
ATOM 1487 C C . ASP A 1 191 ? 3.410 -17.986 -6.202 1.00 80.06 191 ASP A C 1
ATOM 1489 O O . ASP A 1 191 ? 4.608 -18.125 -5.936 1.00 80.06 191 ASP A O 1
ATOM 1493 N N . TRP A 1 192 ? 2.962 -17.991 -7.462 1.00 81.44 192 TRP A N 1
ATOM 1494 C CA . TRP A 1 192 ? 3.863 -18.118 -8.602 1.00 81.44 192 TRP A CA 1
ATOM 1495 C C . TRP A 1 192 ? 4.755 -16.882 -8.748 1.00 81.44 192 TRP A C 1
ATOM 1497 O O . TRP A 1 192 ? 5.960 -17.034 -8.957 1.00 81.44 192 TRP A O 1
ATOM 1507 N N . ASN A 1 193 ? 4.193 -15.678 -8.580 1.00 82.00 193 ASN A N 1
ATOM 1508 C CA . ASN A 1 193 ? 4.955 -14.431 -8.620 1.00 82.00 193 ASN A CA 1
ATOM 1509 C C . ASN A 1 193 ? 6.054 -14.417 -7.551 1.00 82.00 193 ASN A C 1
ATOM 1511 O O . ASN A 1 193 ? 7.225 -14.261 -7.889 1.00 82.00 193 ASN A O 1
ATOM 1515 N N . SER A 1 194 ? 5.713 -14.683 -6.287 1.00 79.88 194 SER A N 1
ATOM 1516 C CA . SER A 1 194 ? 6.687 -14.731 -5.189 1.00 79.88 194 SER A CA 1
ATOM 1517 C C . SER A 1 194 ? 7.774 -15.784 -5.427 1.00 79.88 194 SER A C 1
ATOM 1519 O O . SER A 1 194 ? 8.960 -15.537 -5.192 1.00 79.88 194 SER A O 1
ATOM 1521 N N . HIS A 1 195 ? 7.408 -16.957 -5.955 1.00 82.75 195 HIS A N 1
ATOM 1522 C CA . HIS A 1 195 ? 8.397 -17.962 -6.334 1.00 82.75 195 HIS A CA 1
ATOM 1523 C C . HIS A 1 195 ? 9.335 -17.445 -7.436 1.00 82.75 195 HIS A C 1
ATOM 1525 O O . HIS A 1 195 ? 10.551 -17.607 -7.328 1.00 82.75 195 HIS A O 1
ATOM 1531 N N . PHE A 1 196 ? 8.801 -16.818 -8.486 1.00 84.94 196 PHE A N 1
ATOM 1532 C CA . PHE A 1 196 ? 9.599 -16.306 -9.598 1.00 84.94 196 PHE A CA 1
ATOM 1533 C C . PHE A 1 196 ? 10.531 -15.163 -9.171 1.00 84.94 196 PHE A C 1
ATOM 1535 O O . PHE A 1 196 ? 11.715 -15.191 -9.513 1.00 84.94 196 PHE A O 1
ATOM 1542 N N . ILE A 1 197 ? 10.053 -14.221 -8.353 1.00 81.12 197 ILE A N 1
ATOM 1543 C CA . ILE A 1 197 ? 10.883 -13.149 -7.787 1.00 81.12 197 ILE A CA 1
ATOM 1544 C C . ILE A 1 197 ? 12.026 -13.729 -6.946 1.00 81.12 197 ILE A C 1
ATOM 1546 O O . ILE A 1 197 ? 13.173 -13.314 -7.116 1.00 81.12 197 ILE A O 1
ATOM 1550 N N . SER A 1 198 ? 11.766 -14.752 -6.124 1.00 83.69 198 SER A N 1
ATOM 1551 C CA . SER A 1 198 ? 12.822 -15.449 -5.377 1.00 83.69 198 SER A CA 1
ATOM 1552 C C . SER A 1 198 ? 13.907 -16.029 -6.295 1.00 83.69 198 SER A C 1
ATOM 1554 O O . SER A 1 198 ? 15.093 -15.949 -5.971 1.00 83.69 198 SER A O 1
ATOM 1556 N N . GLN A 1 199 ? 13.537 -16.578 -7.458 1.00 86.81 199 GLN A N 1
ATOM 1557 C CA . GLN A 1 199 ? 14.516 -17.062 -8.437 1.00 86.81 199 GLN A CA 1
ATOM 1558 C C . GLN A 1 199 ? 15.316 -15.909 -9.061 1.00 86.81 199 GLN A C 1
ATOM 1560 O O . GLN A 1 199 ? 16.530 -16.028 -9.198 1.00 86.81 199 GLN A O 1
ATOM 1565 N N . LEU A 1 200 ? 14.681 -14.776 -9.381 1.00 85.56 200 LEU A N 1
ATOM 1566 C CA . LEU A 1 200 ? 15.390 -13.594 -9.888 1.00 85.56 200 LEU A CA 1
ATOM 1567 C C . LEU A 1 200 ? 16.399 -13.044 -8.869 1.00 85.56 200 LEU A C 1
ATOM 1569 O O . LEU A 1 200 ? 17.512 -12.691 -9.252 1.00 85.56 200 LEU A O 1
ATOM 1573 N N . SER A 1 201 ? 16.064 -13.041 -7.578 1.00 83.62 201 SER A N 1
ATOM 1574 C CA . SER A 1 201 ? 16.998 -12.643 -6.516 1.00 83.62 201 SER A CA 1
ATOM 1575 C C . SER A 1 201 ? 18.204 -13.588 -6.412 1.00 83.62 201 SER A C 1
ATOM 1577 O O . SER A 1 201 ? 19.323 -13.132 -6.193 1.00 83.62 201 SER A O 1
ATOM 1579 N N . LYS A 1 202 ? 18.012 -14.897 -6.632 1.00 86.12 202 LYS A N 1
ATOM 1580 C CA . LYS A 1 202 ? 19.118 -15.874 -6.706 1.00 86.12 202 LYS A CA 1
ATOM 1581 C C . LYS A 1 202 ? 19.993 -15.685 -7.943 1.00 86.12 202 LYS A C 1
ATOM 1583 O O . LYS A 1 202 ? 21.192 -15.947 -7.891 1.00 86.12 202 LYS A O 1
ATOM 1588 N N . VAL A 1 203 ? 19.416 -15.236 -9.059 1.00 88.25 203 VAL A N 1
ATOM 1589 C CA . VAL A 1 203 ? 20.201 -14.830 -10.235 1.00 88.25 203 VAL A CA 1
ATOM 1590 C C . VAL A 1 203 ? 21.037 -13.596 -9.905 1.00 88.25 203 VAL A C 1
ATOM 1592 O O . VAL A 1 203 ? 22.224 -13.559 -10.216 1.00 88.25 203 VAL A O 1
ATOM 1595 N N . GLU A 1 204 ? 20.443 -12.604 -9.239 1.00 81.19 204 GLU A N 1
ATOM 1596 C CA . GLU A 1 204 ? 21.128 -11.372 -8.833 1.00 81.19 204 GLU A CA 1
ATOM 1597 C C . GLU A 1 204 ? 22.301 -11.645 -7.873 1.00 81.19 204 GLU A C 1
ATOM 1599 O O . GLU A 1 204 ? 23.367 -11.044 -8.023 1.00 81.19 204 GLU A O 1
ATOM 1604 N N . SER A 1 205 ? 22.151 -12.592 -6.938 1.00 87.31 205 SER A N 1
ATOM 1605 C CA . SER A 1 205 ? 23.232 -13.027 -6.039 1.00 87.31 205 SER A CA 1
ATOM 1606 C C . SER A 1 205 ? 24.265 -13.952 -6.701 1.00 87.31 205 SER A C 1
ATOM 1608 O O . SER A 1 205 ? 25.319 -14.211 -6.116 1.00 87.31 205 SER A O 1
ATOM 1610 N N . GLY A 1 206 ? 23.998 -14.431 -7.921 1.00 85.75 206 GLY A N 1
ATOM 1611 C CA . GLY A 1 206 ? 24.846 -15.376 -8.650 1.00 85.75 206 GLY A CA 1
ATOM 1612 C C . GLY A 1 206 ? 24.742 -16.826 -8.165 1.00 85.75 206 GLY A C 1
ATOM 1613 O O . GLY A 1 206 ? 25.587 -17.645 -8.522 1.00 85.75 206 GLY A O 1
ATOM 1614 N N . GLU A 1 207 ? 23.734 -17.160 -7.356 1.00 90.62 207 GLU A N 1
ATOM 1615 C CA . GLU A 1 207 ? 23.476 -18.526 -6.879 1.00 90.62 207 GLU A CA 1
ATOM 1616 C C . GLU A 1 207 ? 22.985 -19.457 -7.991 1.00 90.62 207 GLU A C 1
ATOM 1618 O O . GLU A 1 207 ? 23.285 -20.652 -7.969 1.00 90.62 207 GLU A O 1
ATOM 1623 N N . ILE A 1 208 ? 22.234 -18.920 -8.957 1.00 86.75 208 ILE A N 1
ATOM 1624 C CA . ILE A 1 208 ? 21.743 -19.664 -10.120 1.00 86.75 208 ILE A CA 1
ATOM 1625 C C . ILE A 1 208 ? 21.978 -18.874 -11.415 1.00 86.75 208 ILE A C 1
ATOM 1627 O O . ILE A 1 208 ? 21.983 -17.641 -11.393 1.00 86.75 208 ILE A O 1
ATOM 1631 N N . PRO A 1 209 ? 22.162 -19.555 -12.557 1.00 85.69 209 PRO A N 1
ATOM 1632 C CA . PRO A 1 209 ? 22.310 -18.882 -13.839 1.00 85.69 209 PRO A CA 1
ATOM 1633 C C . PRO A 1 209 ? 20.956 -18.339 -14.364 1.00 85.69 209 PRO A C 1
ATOM 1635 O O . PRO A 1 209 ? 19.903 -18.880 -14.013 1.00 85.69 209 PRO A O 1
ATOM 1638 N N . PRO A 1 210 ? 20.947 -17.272 -15.195 1.00 83.19 210 PRO A N 1
ATOM 1639 C CA . PRO A 1 210 ? 19.713 -16.620 -15.666 1.00 83.19 210 PRO A CA 1
ATOM 1640 C C . PRO A 1 210 ? 18.805 -17.482 -16.554 1.00 83.19 210 PRO A C 1
ATOM 1642 O O . PRO A 1 210 ? 17.617 -17.202 -16.685 1.00 83.19 210 PRO A O 1
ATOM 1645 N N . ASP A 1 211 ? 19.351 -18.512 -17.190 1.00 82.75 211 ASP A N 1
ATOM 1646 C CA . ASP A 1 211 ? 18.634 -19.452 -18.052 1.00 82.75 211 ASP A CA 1
ATOM 1647 C C . ASP A 1 211 ? 17.711 -20.389 -17.256 1.00 82.75 211 ASP A C 1
ATOM 1649 O O . ASP A 1 211 ? 16.613 -20.708 -17.710 1.00 82.75 211 ASP A O 1
ATOM 1653 N N . MET A 1 212 ? 18.099 -20.763 -16.035 1.00 82.81 212 MET A N 1
ATOM 1654 C CA . MET A 1 212 ? 17.313 -21.629 -15.153 1.00 82.81 212 MET A CA 1
ATOM 1655 C C . MET A 1 212 ? 15.888 -21.096 -14.877 1.00 82.81 212 MET A C 1
ATOM 1657 O O . MET A 1 212 ? 14.933 -21.840 -15.121 1.00 82.81 212 MET A O 1
ATOM 1661 N N . PRO A 1 213 ? 15.674 -19.846 -14.411 1.00 85.31 213 PRO A N 1
ATOM 1662 C CA . PRO A 1 213 ? 14.321 -19.321 -14.225 1.00 85.31 213 PRO A CA 1
ATOM 1663 C C . PRO A 1 213 ? 13.552 -19.162 -15.541 1.00 85.31 213 PRO A C 1
ATOM 1665 O O . PRO A 1 213 ? 12.338 -19.357 -15.548 1.00 85.31 213 PRO A O 1
ATOM 1668 N N . ILE A 1 214 ? 14.230 -18.861 -16.656 1.00 83.19 214 ILE A N 1
ATOM 1669 C CA . ILE A 1 214 ? 13.594 -18.771 -17.979 1.00 83.19 214 ILE A CA 1
ATOM 1670 C C . ILE A 1 214 ? 13.017 -20.137 -18.370 1.00 83.19 214 ILE A C 1
ATOM 1672 O O . ILE A 1 214 ? 11.831 -20.232 -18.686 1.00 83.19 214 ILE A O 1
ATOM 1676 N N . PHE A 1 215 ? 13.812 -21.207 -18.287 1.00 81.81 215 PHE A N 1
ATOM 1677 C CA . PHE A 1 215 ? 13.343 -22.557 -18.608 1.00 81.81 215 PHE A CA 1
ATOM 1678 C C . PHE A 1 215 ? 12.230 -23.032 -17.677 1.00 81.81 215 PHE A C 1
ATOM 1680 O O . PHE A 1 215 ? 11.285 -23.661 -18.144 1.00 81.81 215 PHE A O 1
ATOM 1687 N N . ALA A 1 216 ? 12.283 -22.675 -16.391 1.00 80.00 216 ALA A N 1
ATOM 1688 C CA . ALA A 1 216 ? 11.214 -22.994 -15.449 1.00 80.00 216 ALA A CA 1
ATOM 1689 C C . ALA A 1 216 ? 9.871 -22.348 -15.844 1.00 80.00 216 ALA A C 1
ATOM 1691 O O . ALA A 1 216 ? 8.823 -22.986 -15.729 1.00 80.00 216 ALA A O 1
ATOM 1692 N N . VAL A 1 217 ? 9.882 -21.106 -16.349 1.00 82.31 217 VAL A N 1
ATOM 1693 C CA . VAL A 1 217 ? 8.669 -20.444 -16.866 1.00 82.31 217 VAL A CA 1
ATOM 1694 C C . VAL A 1 217 ? 8.163 -21.140 -18.129 1.00 82.31 217 VAL A C 1
ATOM 1696 O O . VAL A 1 217 ? 6.971 -21.425 -18.233 1.00 82.31 217 VAL A O 1
ATOM 1699 N N . PHE A 1 218 ? 9.056 -21.450 -19.074 1.00 79.56 218 PHE A N 1
ATOM 1700 C CA . PHE A 1 218 ? 8.690 -22.141 -20.313 1.00 79.56 218 PHE A CA 1
ATOM 1701 C C . PHE A 1 218 ? 8.094 -23.526 -20.050 1.00 79.56 218 PHE A C 1
ATOM 1703 O O . PHE A 1 218 ? 7.035 -23.837 -20.588 1.00 79.56 218 PHE A O 1
ATOM 1710 N N . GLU A 1 219 ? 8.718 -24.324 -19.182 1.00 80.12 219 GLU A N 1
ATOM 1711 C CA . GLU A 1 219 ? 8.200 -25.635 -18.784 1.00 80.12 219 GLU A CA 1
ATOM 1712 C C . GLU A 1 219 ? 6.806 -25.526 -18.163 1.00 80.12 219 GLU A C 1
ATOM 1714 O O . GLU A 1 219 ? 5.932 -26.346 -18.438 1.00 80.12 219 GLU A O 1
ATOM 1719 N N . ARG A 1 220 ? 6.565 -24.491 -17.352 1.00 77.69 220 ARG A N 1
ATOM 1720 C CA . ARG A 1 220 ? 5.267 -24.290 -16.706 1.00 77.69 220 ARG A CA 1
ATOM 1721 C C . ARG A 1 220 ? 4.174 -23.854 -17.688 1.00 77.69 220 ARG A C 1
ATOM 1723 O O . ARG A 1 220 ? 3.024 -24.237 -17.497 1.00 77.69 220 ARG A O 1
ATOM 1730 N N . LEU A 1 221 ? 4.519 -23.067 -18.709 1.00 77.06 221 LEU A N 1
ATOM 1731 C CA . LEU A 1 221 ? 3.576 -22.577 -19.721 1.00 77.06 221 LEU A CA 1
ATOM 1732 C C . LEU A 1 221 ? 3.274 -23.603 -20.817 1.00 77.06 221 LEU A C 1
ATOM 1734 O O . LEU A 1 221 ? 2.133 -23.693 -21.266 1.00 77.06 221 LEU A O 1
ATOM 1738 N N . TYR A 1 222 ? 4.287 -24.347 -21.261 1.00 76.81 222 TYR A N 1
ATOM 1739 C CA . TYR A 1 222 ? 4.207 -25.174 -22.468 1.00 76.81 222 TYR A CA 1
ATOM 1740 C C . TYR A 1 222 ? 4.402 -26.666 -22.205 1.00 76.81 222 TYR A C 1
ATOM 1742 O O . TYR A 1 222 ? 4.002 -27.472 -23.035 1.00 76.81 222 TYR A O 1
ATOM 1750 N N . GLY A 1 223 ? 4.931 -27.042 -21.041 1.00 74.00 223 GLY A N 1
ATOM 1751 C CA . GLY A 1 223 ? 5.276 -28.419 -20.715 1.00 74.00 223 GLY A CA 1
ATOM 1752 C C . GLY A 1 223 ? 6.773 -28.706 -20.838 1.00 74.00 223 GLY A C 1
ATOM 1753 O O . GLY A 1 223 ? 7.573 -27.910 -21.334 1.00 74.00 223 GLY A O 1
ATOM 1754 N N . LYS A 1 224 ? 7.166 -29.870 -20.319 1.00 71.94 224 LYS A N 1
ATOM 1755 C CA . LYS A 1 224 ? 8.570 -30.275 -20.185 1.00 71.94 224 LYS A CA 1
ATOM 1756 C C . LYS A 1 224 ? 9.252 -30.569 -21.525 1.00 71.94 224 LYS A C 1
ATOM 1758 O O . LYS A 1 224 ? 10.431 -30.267 -21.678 1.00 71.94 224 LYS A O 1
ATOM 1763 N N . GLU A 1 225 ? 8.517 -31.112 -22.492 1.00 66.69 225 GLU A N 1
ATOM 1764 C CA . GLU A 1 225 ? 9.058 -31.495 -23.805 1.00 66.69 225 GLU A CA 1
ATOM 1765 C C . GLU A 1 225 ? 9.522 -30.260 -24.603 1.00 66.69 225 GLU A C 1
ATOM 1767 O O . GLU A 1 225 ? 10.609 -30.246 -25.183 1.00 66.69 225 GLU A O 1
ATOM 1772 N N . GLU A 1 226 ? 8.758 -29.170 -24.551 1.00 65.00 226 GLU A N 1
ATOM 1773 C CA . GLU A 1 226 ? 9.102 -27.888 -25.164 1.00 65.00 226 GLU A CA 1
ATOM 1774 C C . GLU A 1 226 ? 10.287 -27.206 -24.461 1.00 65.00 226 GLU A C 1
ATOM 1776 O O . GLU A 1 226 ? 11.144 -26.623 -25.129 1.00 65.00 226 GLU A O 1
ATOM 1781 N N . SER A 1 227 ? 10.389 -27.316 -23.133 1.00 60.59 227 SER A N 1
ATOM 1782 C CA . SER A 1 227 ? 11.530 -26.800 -22.358 1.00 60.59 227 SER A CA 1
ATOM 1783 C C . SER A 1 227 ? 12.846 -27.488 -22.741 1.00 60.59 227 SER A C 1
ATOM 1785 O O . SER A 1 227 ? 13.852 -26.822 -22.997 1.00 60.59 227 SER A O 1
ATOM 1787 N N . GLU A 1 228 ? 12.834 -28.818 -22.876 1.00 66.62 228 GLU A N 1
ATOM 1788 C CA . GLU A 1 228 ? 14.000 -29.598 -23.307 1.00 66.62 228 GLU A CA 1
ATOM 1789 C C . GLU A 1 228 ? 14.460 -29.197 -24.720 1.00 66.62 228 GLU A C 1
ATOM 1791 O O . GLU A 1 228 ? 15.661 -29.119 -24.979 1.00 66.62 228 GLU A O 1
ATOM 1796 N N . SER A 1 229 ? 13.534 -28.838 -25.618 1.00 63.69 229 SER A N 1
ATOM 1797 C CA . SER A 1 229 ? 13.879 -28.343 -26.960 1.00 63.69 229 SER A CA 1
ATOM 1798 C C . SER A 1 229 ? 14.616 -26.990 -26.951 1.00 63.69 229 SER A C 1
ATOM 1800 O O . SER A 1 229 ? 15.443 -26.730 -27.827 1.00 63.69 229 SER A O 1
ATOM 1802 N N . LEU A 1 230 ? 14.371 -26.149 -25.938 1.00 62.97 230 LEU A N 1
ATOM 1803 C CA . LEU A 1 230 ? 14.986 -24.827 -25.774 1.00 62.97 230 LEU A CA 1
ATOM 1804 C C . LEU A 1 230 ? 16.346 -24.874 -25.066 1.00 62.97 230 LEU A C 1
ATOM 1806 O O . LEU A 1 230 ? 17.157 -23.971 -25.265 1.00 62.97 230 LEU A O 1
ATOM 1810 N N . GLN A 1 231 ? 16.648 -25.928 -24.300 1.00 59.84 231 GLN A N 1
ATOM 1811 C CA . GLN A 1 231 ? 17.978 -26.111 -23.696 1.00 59.84 231 GLN A CA 1
ATOM 1812 C C . GLN A 1 231 ? 19.086 -26.189 -24.757 1.00 59.84 231 GLN A C 1
ATOM 1814 O O . GLN A 1 231 ? 20.198 -25.709 -24.531 1.00 59.84 231 GLN A O 1
ATOM 1819 N N . TYR A 1 232 ? 18.761 -26.700 -25.950 1.00 57.22 232 TYR A N 1
ATOM 1820 C CA . TYR A 1 232 ? 19.658 -26.754 -27.111 1.00 57.22 232 TYR A CA 1
ATOM 1821 C C . TYR A 1 232 ? 19.805 -25.412 -27.850 1.00 57.22 232 TYR A C 1
ATOM 1823 O O . TYR A 1 232 ? 20.634 -25.296 -28.749 1.00 57.22 232 TYR A O 1
ATOM 1831 N N . LEU A 1 233 ? 19.002 -24.409 -27.483 1.00 54.53 233 LEU A N 1
ATOM 1832 C CA . LEU A 1 233 ? 19.025 -23.039 -28.008 1.00 54.53 233 LEU A CA 1
ATOM 1833 C C . LEU A 1 233 ? 19.570 -22.035 -26.981 1.00 54.53 233 LEU A C 1
ATOM 1835 O O . LEU A 1 233 ? 19.561 -20.828 -27.235 1.00 54.53 233 LEU A O 1
ATOM 1839 N N . SER A 1 234 ? 20.030 -22.520 -25.822 1.00 53.88 234 SER A N 1
ATOM 1840 C CA . SER A 1 234 ? 20.700 -21.692 -24.823 1.00 53.88 234 SER A CA 1
ATOM 1841 C C . SER A 1 234 ? 21.915 -20.995 -25.442 1.00 53.88 234 SER A C 1
ATOM 1843 O O . SER A 1 234 ? 22.556 -21.505 -26.364 1.00 53.88 234 SER A O 1
ATOM 1845 N N . TRP A 1 235 ? 22.167 -19.766 -24.987 1.00 54.94 235 TRP A N 1
ATOM 1846 C CA . TRP A 1 235 ? 23.172 -18.876 -25.554 1.00 54.94 235 TRP A CA 1
ATOM 1847 C C . TRP A 1 235 ? 24.517 -19.593 -25.578 1.00 54.94 235 TRP A C 1
ATOM 1849 O O . TRP A 1 235 ? 25.104 -19.867 -24.533 1.00 54.94 235 TRP A O 1
ATOM 1859 N N . THR A 1 236 ? 25.000 -19.904 -26.779 1.00 51.09 236 THR A N 1
ATOM 1860 C CA . THR A 1 236 ? 26.364 -20.387 -26.966 1.00 51.09 236 THR A CA 1
ATOM 1861 C C . THR A 1 236 ? 27.287 -19.334 -26.366 1.00 51.09 236 THR A C 1
ATOM 1863 O O . THR A 1 236 ? 27.132 -18.147 -26.675 1.00 51.09 236 THR A O 1
ATOM 1866 N N . ASN A 1 237 ? 28.203 -19.738 -25.481 1.00 51.56 237 ASN A N 1
ATOM 1867 C CA . ASN A 1 237 ? 29.214 -18.829 -24.955 1.00 51.56 237 ASN A CA 1
ATOM 1868 C C . ASN A 1 237 ? 29.847 -18.108 -26.161 1.00 51.56 237 ASN A C 1
ATOM 1870 O O . ASN A 1 237 ? 30.243 -18.789 -27.111 1.00 51.56 237 ASN A O 1
ATOM 1874 N N . PRO A 1 238 ? 29.903 -16.764 -26.197 1.00 52.97 238 PRO A N 1
ATOM 1875 C CA . PRO A 1 238 ? 30.512 -16.054 -27.315 1.00 52.97 238 PRO A CA 1
ATOM 1876 C C . PRO A 1 238 ? 31.915 -16.582 -27.629 1.00 52.97 238 PRO A C 1
ATOM 1878 O O . PRO A 1 238 ? 32.285 -16.652 -28.794 1.00 52.97 238 PRO A O 1
ATOM 1881 N N . ASP A 1 239 ? 32.653 -17.037 -26.614 1.00 57.69 239 ASP A N 1
ATOM 1882 C CA . ASP A 1 239 ? 33.967 -17.654 -26.790 1.00 57.69 239 ASP A CA 1
ATOM 1883 C C . ASP A 1 239 ? 33.903 -18.996 -27.542 1.00 57.69 239 ASP A C 1
ATOM 1885 O O . ASP A 1 239 ? 34.773 -19.270 -28.365 1.00 57.69 239 ASP A O 1
ATOM 1889 N N . ASP A 1 240 ? 32.853 -19.798 -27.351 1.00 57.53 240 ASP A N 1
ATOM 1890 C CA . ASP A 1 240 ? 32.639 -21.060 -28.077 1.00 57.53 240 ASP A CA 1
ATOM 1891 C C . ASP A 1 240 ? 32.242 -20.806 -29.545 1.00 57.53 240 ASP A C 1
ATOM 1893 O O . ASP A 1 240 ? 32.614 -21.569 -30.438 1.00 57.53 240 ASP A O 1
ATOM 1897 N N . LEU A 1 241 ? 31.559 -19.687 -29.825 1.00 51.16 241 LEU A N 1
ATOM 1898 C CA . LEU A 1 241 ? 31.260 -19.219 -31.189 1.00 51.16 241 LEU A CA 1
ATOM 1899 C C . LEU A 1 241 ? 32.527 -18.841 -31.976 1.00 51.16 241 LEU A C 1
ATOM 1901 O O . LEU A 1 241 ? 32.538 -18.965 -33.201 1.00 51.16 241 LEU A O 1
ATOM 1905 N N . TYR A 1 242 ? 33.594 -18.417 -31.290 1.00 52.81 242 TYR A N 1
ATOM 1906 C CA . TYR A 1 242 ? 34.895 -18.107 -31.897 1.00 52.81 242 TYR A CA 1
ATOM 1907 C C . TYR A 1 242 ? 35.912 -19.256 -31.807 1.00 52.81 242 TYR A C 1
ATOM 1909 O O . TYR A 1 242 ? 36.993 -19.142 -32.380 1.00 52.81 242 TYR A O 1
ATOM 1917 N N . GLN A 1 243 ? 35.584 -20.371 -31.145 1.00 51.22 243 GLN A N 1
ATOM 1918 C CA . GLN A 1 243 ? 36.416 -21.584 -31.154 1.00 51.22 243 GLN A CA 1
ATOM 1919 C C . GLN A 1 243 ? 36.116 -22.522 -32.333 1.00 51.22 243 GLN A C 1
ATOM 1921 O O . GLN A 1 243 ? 36.886 -23.441 -32.603 1.00 51.22 243 GLN A O 1
ATOM 1926 N N . ALA A 1 244 ? 35.057 -22.267 -33.107 1.00 50.16 244 ALA A N 1
ATOM 1927 C CA . ALA A 1 244 ? 34.716 -23.045 -34.300 1.00 50.16 244 ALA A CA 1
ATOM 1928 C C . ALA A 1 244 ? 35.540 -22.675 -35.556 1.00 50.16 244 ALA A C 1
ATOM 1930 O O . ALA A 1 244 ? 35.037 -22.778 -36.674 1.00 50.16 244 ALA A O 1
ATOM 1931 N N . SER A 1 245 ? 36.800 -22.255 -35.405 1.00 48.62 245 SER A N 1
ATOM 1932 C CA . SER A 1 245 ? 37.689 -21.922 -36.533 1.00 48.62 245 SER A CA 1
ATOM 1933 C C . SER A 1 245 ? 38.985 -22.736 -36.598 1.00 48.62 245 SER A C 1
ATOM 1935 O O . SER A 1 245 ? 39.943 -22.282 -37.211 1.00 48.62 245 SER A O 1
ATOM 1937 N N . ASP A 1 246 ? 38.990 -23.961 -36.064 1.00 45.88 246 ASP A N 1
ATOM 1938 C CA . ASP A 1 246 ? 40.070 -24.939 -36.305 1.00 45.88 246 ASP A CA 1
ATOM 1939 C C . ASP A 1 246 ? 39.642 -26.133 -37.188 1.00 45.88 246 ASP A C 1
ATOM 1941 O O . ASP A 1 246 ? 40.407 -27.080 -37.369 1.00 45.88 246 ASP A O 1
ATOM 1945 N N . ILE A 1 247 ? 38.444 -26.104 -37.792 1.00 46.62 247 ILE A N 1
ATOM 1946 C CA . ILE A 1 247 ? 37.972 -27.196 -38.672 1.00 46.62 247 ILE A CA 1
ATOM 1947 C C . ILE A 1 247 ? 38.394 -27.007 -40.146 1.00 46.62 247 ILE A C 1
ATOM 1949 O O . ILE A 1 247 ? 38.418 -27.978 -40.894 1.00 46.62 247 ILE A O 1
ATOM 1953 N N . ASP A 1 248 ? 38.886 -25.831 -40.551 1.00 42.47 248 ASP A N 1
ATOM 1954 C CA . ASP A 1 248 ? 39.357 -25.595 -41.932 1.00 42.47 248 ASP A CA 1
ATOM 1955 C C . ASP A 1 248 ? 40.865 -25.859 -42.151 1.00 42.47 248 ASP A C 1
ATOM 1957 O O . ASP A 1 248 ? 41.412 -25.526 -43.202 1.00 42.47 248 ASP A O 1
ATOM 1961 N N . ALA A 1 249 ? 41.568 -26.483 -41.196 1.00 39.28 249 ALA A N 1
ATOM 1962 C CA . ALA A 1 249 ? 43.001 -26.788 -41.336 1.00 39.28 249 ALA A CA 1
ATOM 1963 C C . ALA A 1 249 ? 43.335 -28.260 -41.650 1.00 39.28 249 ALA A C 1
ATOM 1965 O O . ALA A 1 249 ? 44.512 -28.582 -41.819 1.00 39.28 249 ALA A O 1
ATOM 1966 N N . HIS A 1 250 ? 42.344 -29.153 -41.775 1.00 37.34 250 HIS A N 1
ATOM 1967 C CA . HIS A 1 250 ? 42.587 -30.563 -42.115 1.00 37.34 250 HIS A CA 1
ATOM 1968 C C . HIS A 1 250 ? 41.558 -31.173 -43.088 1.00 37.34 250 HIS A C 1
ATOM 1970 O O . HIS A 1 250 ? 41.256 -32.359 -43.007 1.00 37.34 250 HIS A O 1
ATOM 1976 N N . GLU A 1 251 ? 41.087 -30.417 -44.083 1.00 36.97 251 GLU A N 1
ATOM 1977 C CA . GLU A 1 251 ? 40.616 -31.021 -45.341 1.00 36.97 251 GLU A CA 1
ATOM 1978 C C . GLU A 1 251 ? 41.771 -31.094 -46.344 1.00 36.97 251 GLU A C 1
ATOM 1980 O O . GLU A 1 251 ? 41.864 -30.322 -47.287 1.00 36.97 251 GLU A O 1
ATOM 1985 N N . ASP A 1 252 ? 42.685 -32.033 -46.105 1.00 43.28 252 ASP A N 1
ATOM 1986 C CA . ASP A 1 252 ? 43.476 -32.663 -47.165 1.00 43.28 252 ASP A CA 1
ATOM 1987 C C . ASP A 1 252 ? 44.070 -33.970 -46.623 1.00 43.28 252 ASP A C 1
ATOM 1989 O O . ASP A 1 252 ? 45.270 -34.087 -46.385 1.00 43.28 252 ASP A O 1
ATOM 1993 N N . GLN A 1 253 ? 43.202 -34.957 -46.365 1.00 37.34 253 GLN A N 1
ATOM 1994 C CA . GLN A 1 253 ? 43.370 -36.363 -46.774 1.00 37.34 253 GLN A CA 1
ATOM 1995 C C . GLN A 1 253 ? 42.415 -37.305 -46.021 1.00 37.34 253 GLN A C 1
ATOM 1997 O O . GLN A 1 253 ? 42.423 -37.388 -44.800 1.00 37.34 253 GLN A O 1
ATOM 2002 N N . ALA A 1 254 ? 41.718 -38.117 -46.823 1.00 32.78 254 ALA A N 1
ATOM 2003 C CA . ALA A 1 254 ? 41.061 -39.386 -46.494 1.00 32.78 254 ALA A CA 1
ATOM 2004 C C . ALA A 1 254 ? 39.624 -39.351 -45.923 1.00 32.78 254 ALA A C 1
ATOM 2006 O O . ALA A 1 254 ? 39.393 -39.532 -44.738 1.00 32.78 254 ALA A O 1
ATOM 2007 N N . GLY A 1 255 ? 38.655 -39.327 -46.846 1.00 30.47 255 GLY A N 1
ATOM 2008 C CA . GLY A 1 255 ? 37.815 -40.510 -47.083 1.00 30.47 255 GLY A CA 1
ATOM 2009 C C . GLY A 1 255 ? 36.561 -40.718 -46.220 1.00 30.47 255 GLY A C 1
ATOM 2010 O O . GLY A 1 255 ? 36.651 -41.257 -45.131 1.00 30.47 255 GLY A O 1
ATOM 2011 N N . ILE A 1 256 ? 35.404 -40.436 -46.837 1.00 40.66 256 ILE A N 1
ATOM 2012 C CA . ILE A 1 256 ? 34.125 -41.181 -46.776 1.00 40.66 256 ILE A CA 1
ATOM 2013 C C . ILE A 1 256 ? 33.619 -41.578 -45.369 1.00 40.66 256 ILE A C 1
ATOM 2015 O O . ILE A 1 256 ? 33.996 -42.626 -44.864 1.00 40.66 256 ILE A O 1
ATOM 2019 N N . ASP A 1 257 ? 32.656 -40.832 -44.810 1.00 30.20 257 ASP A N 1
ATOM 2020 C CA . ASP A 1 257 ? 31.290 -41.338 -44.560 1.00 30.20 257 ASP A CA 1
ATOM 2021 C C . ASP A 1 257 ? 30.347 -40.279 -43.938 1.00 30.20 257 ASP A C 1
ATOM 2023 O O . ASP A 1 257 ? 30.735 -39.424 -43.151 1.00 30.20 257 ASP A O 1
ATOM 2027 N N . ASN A 1 258 ? 29.085 -40.367 -44.362 1.00 38.44 258 ASN A N 1
ATOM 2028 C CA . ASN A 1 258 ? 27.871 -39.605 -44.030 1.00 38.44 258 ASN A CA 1
ATOM 2029 C C . ASN A 1 258 ? 27.772 -38.848 -42.683 1.00 38.44 258 ASN A C 1
ATOM 2031 O O . ASN A 1 258 ? 27.732 -39.468 -41.625 1.00 38.44 258 ASN A O 1
ATOM 2035 N N . ALA A 1 259 ? 27.397 -37.563 -42.754 1.00 32.09 259 ALA A N 1
ATOM 2036 C CA . ALA A 1 259 ? 26.331 -36.993 -41.917 1.00 32.09 259 ALA A CA 1
ATOM 2037 C C . ALA A 1 259 ? 25.732 -35.743 -42.585 1.00 32.09 259 ALA A C 1
ATOM 2039 O O . ALA A 1 259 ? 26.440 -34.830 -43.004 1.00 32.09 259 ALA A O 1
ATOM 2040 N N . ALA A 1 260 ? 24.407 -35.723 -42.721 1.00 40.88 260 ALA A N 1
ATOM 2041 C CA . ALA A 1 260 ? 23.650 -34.635 -43.319 1.00 40.88 260 ALA A CA 1
ATOM 2042 C C . ALA A 1 260 ? 23.773 -33.350 -42.483 1.00 40.88 260 ALA A C 1
ATOM 2044 O O . ALA A 1 260 ? 23.107 -33.202 -41.461 1.00 40.88 260 ALA A O 1
ATOM 2045 N N . ILE A 1 261 ? 24.590 -32.401 -42.940 1.00 37.09 261 ILE A N 1
ATOM 2046 C CA . ILE A 1 261 ? 24.572 -31.031 -42.425 1.00 37.09 261 ILE A CA 1
ATOM 2047 C C . ILE A 1 261 ? 23.431 -30.299 -43.134 1.00 37.09 261 ILE A C 1
ATOM 2049 O O . ILE A 1 261 ? 23.485 -30.028 -44.338 1.00 37.09 261 ILE A O 1
ATOM 2053 N N . GLY A 1 262 ? 22.359 -30.037 -42.385 1.00 31.12 262 GLY A N 1
ATOM 2054 C CA . GLY A 1 262 ? 21.200 -29.281 -42.840 1.00 31.12 262 GLY A CA 1
ATOM 2055 C C . GLY A 1 262 ? 21.608 -27.888 -43.313 1.00 31.12 262 GLY A C 1
ATOM 2056 O O . GLY A 1 262 ? 21.942 -27.018 -42.516 1.00 31.12 262 GLY A O 1
ATOM 2057 N N . LYS A 1 263 ? 21.563 -27.667 -44.630 1.00 33.00 263 LYS A N 1
ATOM 2058 C CA . LYS A 1 263 ? 21.646 -26.328 -45.218 1.00 33.00 263 LYS A CA 1
ATOM 2059 C C . LYS A 1 263 ? 20.356 -25.579 -44.899 1.00 33.00 263 LYS A C 1
ATOM 2061 O O . LYS A 1 263 ? 19.318 -25.860 -45.492 1.00 33.00 263 LYS A O 1
ATOM 2066 N N . ILE A 1 264 ? 20.428 -24.606 -43.998 1.00 36.50 264 ILE A N 1
ATOM 2067 C CA . ILE A 1 264 ? 19.371 -23.608 -43.833 1.00 36.50 264 ILE A CA 1
ATOM 2068 C C . ILE A 1 264 ? 19.444 -22.669 -45.044 1.00 36.50 264 ILE A C 1
ATOM 2070 O O . ILE A 1 264 ? 20.399 -21.911 -45.209 1.00 36.50 264 ILE A O 1
ATOM 2074 N N . ALA A 1 265 ? 18.448 -22.755 -45.926 1.00 30.52 265 ALA A N 1
ATOM 2075 C CA . ALA A 1 265 ? 18.251 -21.812 -47.017 1.00 30.52 265 ALA A CA 1
ATOM 2076 C C . ALA A 1 265 ? 17.555 -20.557 -46.471 1.00 30.52 265 ALA A C 1
ATOM 2078 O O . ALA A 1 265 ? 16.408 -20.615 -46.036 1.00 30.52 265 ALA A O 1
ATOM 2079 N N . ILE A 1 266 ? 18.247 -19.418 -46.493 1.00 35.53 266 ILE A N 1
ATOM 2080 C CA . ILE A 1 266 ? 17.647 -18.111 -46.210 1.00 35.53 266 ILE A CA 1
ATOM 2081 C C . ILE A 1 266 ? 17.126 -17.550 -47.539 1.00 35.53 266 ILE A C 1
ATOM 2083 O O . ILE A 1 266 ? 17.891 -16.999 -48.332 1.00 35.53 266 ILE A O 1
ATOM 2087 N N . GLU A 1 267 ? 15.825 -17.684 -47.796 1.00 31.27 267 GLU A N 1
ATOM 2088 C CA . GLU A 1 267 ? 15.156 -16.962 -48.882 1.00 31.27 267 GLU A CA 1
ATOM 2089 C C . GLU A 1 267 ? 14.930 -15.499 -48.470 1.00 31.27 267 GLU A C 1
ATOM 2091 O O . GLU A 1 267 ? 14.111 -15.186 -47.607 1.00 31.27 267 GLU A O 1
ATOM 2096 N N . ARG A 1 268 ? 15.656 -14.569 -49.101 1.00 32.81 268 ARG A N 1
ATOM 2097 C CA . ARG A 1 268 ? 15.356 -13.133 -49.021 1.00 32.81 268 ARG A CA 1
ATOM 2098 C C . ARG A 1 268 ? 14.295 -12.783 -50.061 1.00 32.81 268 ARG A C 1
ATOM 2100 O O . ARG A 1 268 ? 14.601 -12.656 -51.245 1.00 32.81 268 ARG A O 1
ATOM 2107 N N . ASN A 1 269 ? 13.060 -12.574 -49.614 1.00 33.56 269 ASN A N 1
ATOM 2108 C CA . ASN A 1 269 ? 12.011 -11.969 -50.433 1.00 33.56 269 ASN A CA 1
ATOM 2109 C C . ASN A 1 269 ? 12.235 -10.451 -50.530 1.00 33.56 269 ASN A C 1
ATOM 2111 O O . ASN A 1 269 ? 11.797 -9.694 -49.670 1.00 33.56 269 ASN A O 1
ATOM 2115 N N . ASN A 1 270 ? 12.888 -10.001 -51.602 1.00 37.34 270 ASN A N 1
ATOM 2116 C CA . ASN A 1 270 ? 12.826 -8.605 -52.031 1.00 37.34 270 ASN A CA 1
ATOM 2117 C C . ASN A 1 270 ? 11.723 -8.467 -53.084 1.00 37.34 270 ASN A C 1
ATOM 2119 O O . ASN A 1 270 ? 11.913 -8.856 -54.236 1.00 37.34 270 ASN A O 1
ATOM 2123 N N . LYS A 1 271 ? 10.586 -7.870 -52.716 1.00 39.84 271 LYS A N 1
ATOM 2124 C CA . LYS A 1 271 ? 9.669 -7.269 -53.692 1.00 39.84 271 LYS A CA 1
ATOM 2125 C C . LYS A 1 271 ? 9.770 -5.752 -53.601 1.00 39.84 271 LYS A C 1
ATOM 2127 O O . LYS A 1 271 ? 9.258 -5.144 -52.670 1.00 39.84 271 LYS A O 1
ATOM 2132 N N . GLN A 1 272 ? 10.443 -5.178 -54.593 1.00 38.38 272 GLN A N 1
ATOM 2133 C CA . GLN A 1 272 ? 10.271 -3.791 -55.006 1.00 38.38 272 GLN A CA 1
ATOM 2134 C C . GLN A 1 272 ? 9.040 -3.684 -55.915 1.00 38.38 272 GLN A C 1
ATOM 2136 O O . GLN A 1 272 ? 8.851 -4.501 -56.821 1.00 38.38 272 GLN A O 1
ATOM 2141 N N . SER A 1 273 ? 8.249 -2.636 -55.719 1.00 45.59 273 SER A N 1
ATOM 2142 C CA . SER A 1 273 ? 7.659 -1.829 -56.792 1.00 45.59 273 SER A CA 1
ATOM 2143 C C . SER A 1 273 ? 7.577 -0.394 -56.303 1.00 45.59 273 SER A C 1
ATOM 2145 O O . SER A 1 273 ? 7.215 -0.220 -55.120 1.00 45.59 273 SER A O 1
#

Secondary structure (DSSP, 8-state):
---S-PSPS--S-GGGGGT--SHHHHHHHHHHHHHHHHHTT-PPEEEEEEEEEEEPPSTTSPPEEEEEEEEEEEE-GGGGSHHHHHHTSSS---PPPPPHHHHHHHHTT------PPP-----B-HHHHHHHHHHTTS--TTTHHHHHHIIIIIS--EEEETTTTEEEE-HHHHHHHHHHHHHHTTTSSHHHHHHHHHHHHHHHTTSS-THHHHHHHHHHHH-HHHHHHHHTTS---HHHHTTTTSGGG--SS--------------------

Radius of gyration: 31.77 Å; chains: 1; bounding box: 77×70×91 Å

pLDDT: mean 74.11, std 17.5, range [30.2, 95.06]

Sequence (273 aa):
MTNSAHDDISIIDEDALAHIHKDDERKLFTLIKEMQDSEDFGAAQFMRQKIQLELEMAEGKDNLFIDLQTNMALEKGWLGTPLGALFNSGNNEQSSCLSEEDIKAIENGDFIMKLSLQDDSEALSLTHLLQNMDIFEVGRPSTAASVIETLMHDSELINIVKEGDKVEMTEQGRETYAVLQKHLGDVATLDWNSHFISQLSKVESGEIPPDMPIFAVFERLYGKEESESLQYLSWTNPDDLYQASDIDAHEDQAGIDNAAIGKIAIERNNKQS

Foldseek 3Di:
DDPDDDPPDADPDPCCLVVDDDPVVNVVNVLRVLVVVLVVQDDWDKDKDKDWDWADDPPPDDIDIDIDMAIATPGCRSLPTPNVVVCCPDPNPNDDDQDPVRVVCVVVVVDDDDDDDPPPPVFQFPVNVLVVCVVLVVDDPVCSVVVVCCCVPVVVQWDQDPVPRGIDGDPSVVVVVVVCCVQVVPCPDSVNSSVLVVVVVCCVVVVDPPVVSVLVSVCSNPNDVVSVVCVVVPDDDVVNVVVPPPPVPPPPDDDDDDDDDDDDDDDDDDDDD